Protein AF-A0A1V4AT89-F1 (afdb_monomer_lite)

Sequence (194 aa):
MPLKKEGFFQNESSNMTFSAGVVIAHIKTPLSEVLHWARKMEHEAKEMDDNKDAFAIAVLKHSGEIEKTVFKWRLDDRYITETVSQIVSEINKDRLSNTFIKRLNQEMLRLMGKGSQFAENQMIETEMKRLSIRSCIKAKDESKEDFEKRKERIAEELRLSEILMKSKSMNNFLSFLNIADFIARQVKGGANEN

Radius of gyration: 19.71 Å; chains: 1; bounding box: 52×63×50 Å

Foldseek 3Di:
DDDPPPDDDDDPPDPDAAEFFEEAEDPPDPVVVRVVRRVVQSVVQQVPDVVRQKGKYWYCDPVRDIQIAIAHLDDVPDGLVVLLVVLLVCCLVQQFPLCLLVVLVVVVVVVVVVDDDPPCLVVNLVVLLVSQLVRGDDDPPDDPVRNNVVSNVRSVVSCLSSCCVRRVDVSNSSSSSVVSSVSSVVVSVVVVVD

Organism: NCBI:txid1004156

pLDDT: mean 86.04, std 16.38, range [33.59, 98.5]

InterPro domains:
  IPR043128 Reverse transcriptase/Diguanylate cyclase domain [G3DSA:3.30.70.270] (3-71)
  IPR054767 Cas10/Cmr2, second palm domain [PF22335] (9-56)

Structure (mmCIF, N/CA/C/O backbone):
data_AF-A0A1V4AT89-F1
#
_entry.id   AF-A0A1V4AT89-F1
#
loop_
_atom_site.group_PDB
_atom_site.id
_atom_site.type_symbol
_atom_site.label_atom_id
_atom_site.label_alt_id
_atom_site.label_comp_id
_atom_site.label_asym_id
_atom_site.label_entity_id
_atom_site.label_seq_id
_atom_site.pdbx_PDB_ins_code
_atom_site.Cartn_x
_atom_site.Cartn_y
_atom_site.Cartn_z
_atom_site.occupancy
_atom_site.B_iso_or_equiv
_atom_site.auth_seq_id
_atom_site.auth_comp_id
_atom_site.auth_asym_id
_atom_site.auth_atom_id
_atom_site.pdbx_PDB_model_num
ATOM 1 N N . MET A 1 1 ? 29.263 -39.252 -12.411 1.00 35.00 1 MET A N 1
ATOM 2 C CA . MET A 1 1 ? 30.077 -38.047 -12.134 1.00 35.00 1 MET A CA 1
ATOM 3 C C . MET A 1 1 ? 29.288 -36.827 -12.580 1.00 35.00 1 MET A C 1
ATOM 5 O O . MET A 1 1 ? 28.978 -36.769 -13.764 1.00 35.00 1 MET A O 1
ATOM 9 N N . PRO A 1 2 ? 28.911 -35.891 -11.695 1.00 38.00 2 PRO A N 1
ATOM 10 C CA . PRO A 1 2 ? 28.285 -34.653 -12.130 1.00 38.00 2 PRO A CA 1
ATOM 11 C C . PRO A 1 2 ? 29.365 -33.624 -12.485 1.00 38.00 2 PRO A C 1
ATOM 13 O O . PRO A 1 2 ? 30.321 -33.415 -11.740 1.00 38.00 2 PRO A O 1
ATOM 16 N N . LEU A 1 3 ? 29.210 -33.003 -13.652 1.00 41.19 3 LEU A N 1
ATOM 17 C CA . LEU A 1 3 ? 30.040 -31.907 -14.141 1.00 41.19 3 LEU A CA 1
ATOM 18 C C . LEU A 1 3 ? 29.802 -30.661 -13.273 1.00 41.19 3 LEU A C 1
ATOM 20 O O . LEU A 1 3 ? 28.752 -30.027 -13.371 1.00 41.19 3 LEU A O 1
ATOM 24 N N . LYS A 1 4 ? 30.783 -30.288 -12.443 1.00 44.19 4 LYS A N 1
ATOM 25 C CA . LYS A 1 4 ? 30.868 -28.939 -11.867 1.00 44.19 4 LYS A CA 1
ATOM 26 C C . LYS A 1 4 ? 31.214 -27.965 -12.997 1.00 44.19 4 LYS A C 1
ATOM 28 O O . LYS A 1 4 ? 32.359 -27.907 -13.431 1.00 44.19 4 LYS A O 1
ATOM 33 N N . LYS A 1 5 ? 30.230 -27.210 -13.492 1.00 45.09 5 LYS A N 1
ATOM 34 C CA . LYS A 1 5 ? 30.501 -25.972 -14.239 1.00 45.09 5 LYS A CA 1
ATOM 35 C C . LYS A 1 5 ? 30.792 -24.872 -13.221 1.00 45.09 5 LYS A C 1
ATOM 37 O O . LYS A 1 5 ? 29.873 -24.299 -12.642 1.00 45.09 5 LYS A O 1
ATOM 42 N N . GLU A 1 6 ? 32.073 -24.628 -12.979 1.00 48.09 6 GLU A N 1
ATOM 43 C CA . GLU A 1 6 ? 32.553 -23.482 -12.208 1.00 48.09 6 GLU A CA 1
ATOM 44 C C . GLU A 1 6 ? 32.252 -22.192 -12.989 1.00 48.09 6 GLU A C 1
ATOM 46 O O . GLU A 1 6 ? 32.652 -22.061 -14.144 1.00 48.09 6 GLU A O 1
ATOM 51 N N . GLY A 1 7 ? 31.485 -21.272 -12.390 1.00 46.94 7 GLY A N 1
ATOM 52 C CA . GLY A 1 7 ? 31.240 -19.941 -12.963 1.00 46.94 7 GLY A CA 1
ATOM 53 C C . GLY A 1 7 ? 29.867 -19.300 -12.720 1.00 46.94 7 GLY A C 1
ATOM 54 O O . GLY A 1 7 ? 29.713 -18.130 -13.044 1.00 46.94 7 GLY A O 1
ATOM 55 N N . PHE A 1 8 ? 28.872 -20.006 -12.161 1.00 53.53 8 PHE A N 1
ATOM 56 C CA . PHE A 1 8 ? 27.495 -19.472 -12.044 1.00 53.53 8 PHE A CA 1
ATOM 57 C C . PHE A 1 8 ? 27.001 -19.150 -10.629 1.00 53.53 8 PHE A C 1
ATOM 59 O O . PHE A 1 8 ? 25.931 -18.563 -10.494 1.00 53.53 8 PHE A O 1
ATOM 66 N N . PHE A 1 9 ? 27.743 -19.498 -9.580 1.00 53.34 9 PHE A N 1
ATOM 67 C CA . PHE A 1 9 ? 27.311 -19.235 -8.208 1.00 53.34 9 PHE A CA 1
ATOM 68 C C . PHE A 1 9 ? 28.227 -18.197 -7.573 1.00 53.34 9 PHE A C 1
ATOM 70 O O . PHE A 1 9 ? 29.408 -18.445 -7.338 1.00 53.34 9 PHE A O 1
ATOM 77 N N . GLN A 1 10 ? 27.667 -17.008 -7.354 1.00 54.94 10 GLN A N 1
ATOM 78 C CA . GLN A 1 10 ? 28.261 -15.968 -6.525 1.00 54.94 10 GLN A CA 1
ATOM 79 C C . GLN A 1 10 ? 28.355 -16.510 -5.087 1.00 54.94 10 GLN A C 1
ATOM 81 O O . GLN A 1 10 ? 27.430 -17.185 -4.634 1.00 54.94 10 GLN A O 1
ATOM 86 N N . ASN A 1 11 ? 29.491 -16.282 -4.415 1.00 50.97 11 ASN A N 1
ATOM 87 C CA . ASN A 1 11 ? 29.769 -16.762 -3.054 1.00 50.97 11 ASN A CA 1
ATOM 88 C C . ASN A 1 11 ? 28.579 -16.537 -2.103 1.00 50.97 11 ASN A C 1
ATOM 90 O O . ASN A 1 11 ? 27.917 -15.504 -2.178 1.00 50.97 11 ASN A O 1
ATOM 94 N N . GLU A 1 12 ? 28.386 -17.449 -1.144 1.00 55.47 12 GLU A N 1
ATOM 95 C CA . GLU A 1 12 ? 27.340 -17.417 -0.097 1.00 55.47 12 GLU A CA 1
ATOM 96 C C . GLU A 1 12 ? 27.300 -16.115 0.741 1.00 55.47 12 GLU A C 1
ATOM 98 O O . GLU A 1 12 ? 26.384 -15.910 1.531 1.00 55.47 12 GLU A O 1
ATOM 103 N N . SER A 1 13 ? 28.273 -15.217 0.561 1.00 54.47 13 SER A N 1
ATOM 104 C CA . SER A 1 13 ? 28.392 -13.910 1.211 1.00 54.47 13 SER A CA 1
ATOM 105 C C . SER A 1 13 ? 27.814 -12.725 0.421 1.00 54.47 13 SER A C 1
ATOM 107 O O . SER A 1 13 ? 27.853 -11.600 0.921 1.00 54.47 13 SER A O 1
ATOM 109 N N . SER A 1 14 ? 27.282 -12.914 -0.794 1.00 59.38 14 SER A N 1
ATOM 110 C CA . SER A 1 14 ? 26.552 -11.843 -1.485 1.00 59.38 14 SER A CA 1
ATOM 111 C 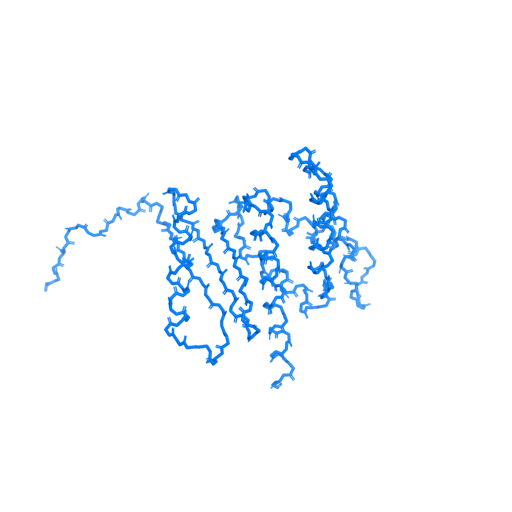C . SER A 1 14 ? 25.091 -11.832 -1.040 1.00 59.38 14 SER A C 1
ATOM 113 O O . SER A 1 14 ? 24.384 -12.813 -1.267 1.00 59.38 14 SER A O 1
ATOM 115 N N . ASN A 1 15 ? 24.622 -10.722 -0.460 1.00 69.19 15 ASN A N 1
ATOM 116 C CA . ASN A 1 15 ? 23.196 -10.485 -0.221 1.00 69.19 15 ASN A CA 1
ATOM 117 C C . ASN A 1 15 ? 22.453 -10.507 -1.567 1.00 69.19 15 ASN A C 1
ATOM 119 O O . ASN A 1 15 ? 22.384 -9.492 -2.258 1.00 69.19 15 ASN A O 1
ATOM 123 N N . MET A 1 16 ? 21.939 -11.675 -1.963 1.00 79.38 16 MET A N 1
ATOM 124 C CA . MET A 1 16 ? 21.145 -11.811 -3.178 1.00 79.38 16 MET A CA 1
ATOM 125 C C . MET A 1 16 ? 19.819 -11.083 -2.982 1.00 79.38 16 MET A C 1
ATOM 127 O O . MET A 1 16 ? 19.019 -11.440 -2.119 1.00 79.38 16 MET A O 1
ATOM 131 N N . THR A 1 17 ? 19.592 -10.068 -3.805 1.00 89.56 17 THR A N 1
ATOM 132 C CA . THR A 1 17 ? 18.317 -9.361 -3.908 1.00 89.56 17 THR A CA 1
ATOM 133 C C . THR A 1 17 ? 17.635 -9.719 -5.222 1.00 89.56 17 THR A C 1
ATOM 135 O O . THR A 1 17 ? 18.267 -10.208 -6.164 1.00 89.56 17 THR A O 1
ATOM 138 N N . PHE A 1 18 ? 16.329 -9.484 -5.310 1.00 92.50 18 PHE A N 1
ATOM 139 C CA . PHE A 1 18 ? 15.588 -9.679 -6.553 1.00 92.50 18 PHE A CA 1
ATOM 140 C C . PHE A 1 18 ? 14.600 -8.542 -6.774 1.00 92.50 18 PHE A C 1
ATOM 142 O O . PHE A 1 18 ? 14.125 -7.925 -5.825 1.00 92.50 18 PHE A O 1
ATOM 149 N N . SER A 1 19 ? 14.271 -8.289 -8.038 1.00 96.31 19 SER A N 1
ATOM 150 C CA . SER A 1 19 ? 13.156 -7.414 -8.394 1.00 96.31 19 SER A CA 1
ATOM 151 C C . SER A 1 19 ? 12.037 -8.215 -9.041 1.00 96.31 19 SER A C 1
ATOM 153 O O . SER A 1 19 ? 12.315 -9.185 -9.748 1.00 96.31 19 SER A O 1
ATOM 155 N N . ALA A 1 20 ? 10.785 -7.820 -8.810 1.00 97.19 20 ALA A N 1
ATOM 156 C CA . ALA A 1 20 ? 9.620 -8.543 -9.313 1.00 97.19 20 ALA A CA 1
ATOM 157 C C . ALA A 1 20 ? 8.554 -7.622 -9.913 1.00 97.19 20 ALA A C 1
ATOM 159 O O . ALA A 1 20 ? 8.290 -6.532 -9.412 1.00 97.19 20 ALA A O 1
ATOM 160 N N . GLY A 1 21 ? 7.904 -8.110 -10.968 1.00 98.12 21 GLY A N 1
ATOM 161 C CA . GLY A 1 21 ? 6.700 -7.520 -11.538 1.00 98.12 21 GLY A CA 1
ATOM 162 C C . GLY A 1 21 ? 5.486 -8.391 -11.248 1.00 98.12 21 GLY A C 1
ATOM 163 O O . GLY A 1 21 ? 5.506 -9.590 -11.522 1.00 98.12 21 GLY A O 1
ATOM 164 N N . VAL A 1 22 ? 4.426 -7.789 -10.717 1.00 98.06 22 VAL A N 1
ATOM 165 C CA . VAL A 1 22 ? 3.161 -8.456 -10.391 1.00 98.06 22 VAL A CA 1
ATOM 166 C C . VAL A 1 22 ? 2.032 -7.814 -11.189 1.00 98.06 22 VAL A C 1
ATOM 168 O O . VAL A 1 22 ? 1.958 -6.594 -11.314 1.00 98.06 22 VAL A O 1
ATOM 171 N N . VAL A 1 23 ? 1.127 -8.633 -11.720 1.00 98.25 23 VAL A N 1
ATOM 172 C CA . VAL A 1 23 ? -0.072 -8.151 -12.414 1.00 98.25 23 VAL A CA 1
ATOM 173 C C . VAL A 1 23 ? -1.295 -8.859 -11.867 1.00 98.25 23 VAL A C 1
ATOM 175 O O . VAL A 1 23 ? -1.342 -10.086 -11.820 1.00 98.25 23 VAL A O 1
ATOM 178 N N . ILE A 1 24 ? -2.299 -8.072 -11.497 1.00 97.25 24 ILE A N 1
ATOM 179 C CA . ILE A 1 24 ? -3.646 -8.541 -11.191 1.00 97.25 24 ILE A CA 1
ATOM 180 C C . ILE A 1 24 ? -4.529 -8.144 -12.369 1.00 97.25 24 ILE A C 1
ATOM 182 O O . ILE A 1 24 ? -4.639 -6.966 -12.700 1.00 97.25 24 ILE A O 1
ATOM 186 N N . ALA A 1 25 ? -5.150 -9.120 -13.021 1.00 96.19 25 ALA A N 1
ATOM 187 C CA . ALA A 1 25 ? -5.964 -8.890 -14.206 1.00 96.19 25 ALA A CA 1
ATOM 188 C C . ALA A 1 25 ? -7.274 -9.671 -14.135 1.00 96.19 25 ALA A C 1
ATOM 190 O O . ALA A 1 25 ? -7.391 -10.673 -13.430 1.00 96.19 25 ALA A O 1
ATOM 191 N N . HIS A 1 26 ? -8.260 -9.215 -14.901 1.00 92.69 26 HIS A N 1
ATOM 192 C CA . HIS A 1 26 ? -9.488 -9.967 -15.105 1.00 92.69 26 HIS A CA 1
ATOM 193 C C . HIS A 1 26 ? -9.208 -11.258 -15.895 1.00 92.69 26 HIS A C 1
ATOM 195 O O . HIS A 1 26 ? -8.390 -11.263 -16.811 1.00 92.69 26 HIS A O 1
ATOM 201 N N . ILE A 1 27 ? -9.943 -12.339 -15.614 1.00 93.31 27 ILE A N 1
ATOM 202 C CA . ILE A 1 27 ? -9.754 -13.650 -16.271 1.00 93.31 27 ILE A CA 1
ATOM 203 C C . ILE A 1 27 ? -9.911 -13.606 -17.803 1.00 93.31 27 ILE A C 1
AT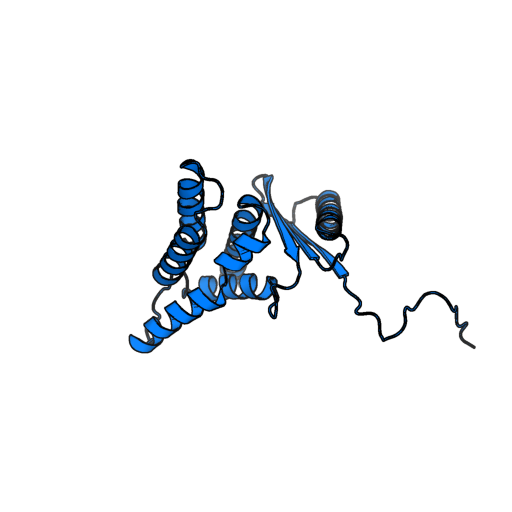OM 205 O O . ILE A 1 27 ? -9.348 -14.429 -18.516 1.00 93.31 27 ILE A O 1
ATOM 209 N N . LYS A 1 28 ? -10.668 -12.628 -18.320 1.00 93.62 28 LYS A N 1
ATOM 210 C CA . LYS A 1 28 ? -10.860 -12.398 -19.767 1.00 93.62 28 LYS A CA 1
ATOM 211 C C . LYS A 1 28 ? -9.775 -11.528 -20.411 1.00 93.62 28 LYS A C 1
ATOM 213 O O . LYS A 1 28 ? -9.819 -11.331 -21.621 1.00 93.62 28 LYS A O 1
ATOM 218 N N . THR A 1 29 ? -8.848 -10.967 -19.637 1.00 95.31 29 THR A N 1
ATOM 219 C CA . THR A 1 29 ? -7.733 -10.206 -20.204 1.00 95.31 29 THR A CA 1
ATOM 220 C C . THR A 1 29 ? -6.831 -11.171 -20.980 1.00 95.31 29 THR A C 1
ATOM 222 O O . THR A 1 29 ? -6.441 -12.197 -20.419 1.00 95.31 29 THR A O 1
ATOM 225 N N . PRO A 1 30 ? -6.487 -10.886 -22.252 1.00 96.25 30 PRO A N 1
ATOM 226 C CA . PRO A 1 30 ? -5.615 -11.759 -23.031 1.00 96.25 30 PRO A CA 1
ATOM 227 C C . PRO A 1 30 ? -4.306 -12.048 -22.292 1.00 96.25 30 PRO A C 1
ATOM 229 O O . PRO A 1 30 ? -3.635 -11.127 -21.829 1.00 96.25 30 PRO A O 1
ATOM 232 N N . LEU A 1 31 ? -3.908 -13.321 -22.203 1.00 97.50 31 LEU A N 1
ATOM 233 C CA . LEU A 1 31 ? -2.698 -13.721 -21.472 1.00 97.50 31 LEU A CA 1
ATOM 234 C C . LEU A 1 31 ? -1.438 -13.009 -21.990 1.00 97.50 31 LEU A C 1
ATOM 236 O O . LEU A 1 31 ? -0.555 -12.672 -21.206 1.00 97.50 31 LEU A O 1
ATOM 240 N N . SER A 1 32 ? -1.366 -12.739 -23.296 1.00 98.06 32 SER A N 1
ATOM 241 C CA . SER A 1 32 ? -0.277 -11.963 -23.899 1.00 98.06 32 SER A CA 1
ATOM 242 C C . SER A 1 32 ? -0.159 -10.560 -23.299 1.00 98.06 32 SER A C 1
ATOM 244 O O . SER A 1 32 ? 0.952 -10.110 -23.033 1.00 98.06 32 SER A O 1
ATOM 246 N N . GLU A 1 33 ? -1.290 -9.903 -23.036 1.00 97.38 33 GLU A N 1
ATOM 247 C CA . GLU A 1 33 ? -1.347 -8.585 -22.399 1.00 97.38 33 GLU A CA 1
ATOM 248 C C . GLU A 1 33 ? -0.906 -8.677 -20.934 1.00 97.38 33 GLU A C 1
ATOM 250 O O . GLU A 1 33 ? -0.079 -7.890 -20.478 1.00 97.38 33 GLU A O 1
ATOM 255 N N . VAL A 1 34 ? -1.377 -9.694 -20.203 1.00 97.81 34 VAL A N 1
ATOM 256 C CA . VAL A 1 34 ? -0.968 -9.932 -18.806 1.00 97.81 34 VAL A CA 1
ATOM 257 C C . VAL A 1 34 ? 0.545 -10.152 -18.703 1.00 97.81 34 VAL A C 1
ATOM 259 O O . VAL A 1 34 ? 1.201 -9.549 -17.855 1.00 97.81 34 VAL A O 1
ATOM 262 N N . LEU A 1 35 ? 1.124 -10.971 -19.587 1.00 98.38 35 LEU A N 1
ATOM 263 C CA . LEU A 1 35 ? 2.566 -11.230 -19.625 1.00 98.38 35 LEU A CA 1
ATOM 264 C C . LEU A 1 35 ? 3.370 -9.996 -20.048 1.00 98.38 35 LEU A C 1
ATOM 266 O O . LEU A 1 35 ? 4.458 -9.770 -19.513 1.00 98.38 35 LEU A O 1
ATOM 270 N N . HIS A 1 36 ? 2.848 -9.200 -20.986 1.00 98.38 36 HIS A N 1
ATOM 271 C CA . HIS A 1 36 ? 3.452 -7.927 -21.366 1.00 98.38 36 HIS A CA 1
ATOM 272 C C . HIS A 1 36 ? 3.554 -6.998 -20.152 1.00 98.38 36 HIS A C 1
ATOM 274 O O . HIS A 1 36 ? 4.647 -6.523 -19.834 1.00 98.38 36 HIS A O 1
ATOM 280 N N . TRP A 1 37 ? 2.455 -6.818 -19.416 1.00 98.38 37 TRP A N 1
ATOM 281 C CA . TRP A 1 37 ? 2.449 -6.014 -18.197 1.00 98.38 37 TRP A CA 1
ATOM 282 C C . TRP A 1 37 ? 3.341 -6.590 -17.100 1.00 98.38 37 TRP A C 1
ATOM 284 O O . TRP A 1 37 ? 4.040 -5.825 -16.447 1.00 98.38 37 TRP A O 1
ATOM 294 N N . ALA A 1 38 ? 3.391 -7.912 -16.920 1.00 98.38 38 ALA A N 1
ATOM 295 C CA . ALA A 1 38 ? 4.232 -8.525 -15.892 1.00 98.38 38 ALA A CA 1
ATOM 296 C C . ALA A 1 38 ? 5.718 -8.238 -16.136 1.00 98.38 38 ALA A C 1
ATOM 298 O O . ALA A 1 38 ? 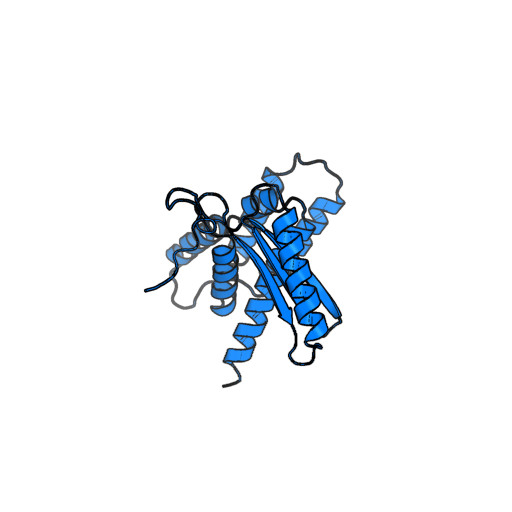6.430 -7.832 -15.218 1.00 98.38 38 ALA A O 1
ATOM 299 N N . ARG A 1 39 ? 6.168 -8.356 -17.391 1.00 98.50 39 ARG A N 1
ATOM 300 C CA . ARG A 1 39 ? 7.538 -8.003 -17.797 1.00 98.50 39 ARG A CA 1
ATOM 301 C C . ARG A 1 39 ? 7.801 -6.507 -17.680 1.00 98.50 39 ARG A C 1
ATOM 303 O O . ARG A 1 39 ? 8.853 -6.109 -17.198 1.00 98.50 39 ARG A O 1
ATOM 310 N N . LYS A 1 40 ? 6.837 -5.674 -18.080 1.00 98.38 40 LYS A N 1
ATOM 311 C CA . LYS A 1 40 ? 6.935 -4.220 -17.930 1.00 98.38 40 LYS A CA 1
ATOM 312 C C . LYS A 1 40 ? 7.088 -3.815 -16.463 1.00 98.38 40 LYS A C 1
ATOM 314 O O . LYS A 1 40 ? 7.931 -2.987 -16.154 1.00 98.38 40 LYS A O 1
ATOM 319 N N . MET A 1 41 ? 6.323 -4.424 -15.560 1.00 98.31 41 MET A N 1
ATOM 320 C CA . MET A 1 41 ? 6.431 -4.180 -14.120 1.00 98.31 41 MET A CA 1
ATOM 321 C C . MET A 1 41 ? 7.762 -4.657 -13.557 1.00 98.31 41 MET A C 1
ATOM 323 O O . MET A 1 41 ? 8.406 -3.932 -12.809 1.00 98.31 41 MET A O 1
ATOM 327 N N . GLU A 1 42 ? 8.235 -5.825 -13.970 1.00 98.19 42 GLU A N 1
ATOM 328 C CA . GLU A 1 42 ? 9.550 -6.310 -13.556 1.00 98.19 42 GLU A CA 1
ATOM 329 C C . GLU A 1 42 ? 10.682 -5.377 -14.019 1.00 98.19 42 GLU A C 1
ATOM 331 O O . GLU A 1 42 ? 11.609 -5.103 -13.253 1.00 98.19 42 GLU A O 1
ATOM 336 N N . HIS A 1 43 ? 10.566 -4.819 -15.224 1.00 97.50 43 HIS A N 1
ATOM 337 C CA . HIS A 1 43 ? 11.489 -3.815 -15.736 1.00 97.50 43 HIS A CA 1
ATOM 338 C C . HIS A 1 43 ? 11.421 -2.501 -14.943 1.00 97.50 43 HIS A C 1
ATOM 340 O O . HIS A 1 43 ? 12.449 -2.059 -14.440 1.00 97.50 43 HIS A O 1
ATOM 346 N N . GLU A 1 44 ? 10.227 -1.934 -14.730 1.00 96.69 44 GLU A N 1
ATOM 347 C CA . GLU A 1 44 ? 10.049 -0.707 -13.934 1.00 96.69 44 GLU A CA 1
ATOM 348 C C . GLU A 1 44 ? 10.573 -0.872 -12.492 1.00 96.69 44 GLU A C 1
ATOM 350 O O . GLU A 1 44 ? 11.168 0.049 -11.935 1.00 96.69 44 GLU A O 1
ATOM 355 N N . ALA A 1 45 ? 10.428 -2.061 -11.894 1.00 96.75 45 ALA A N 1
ATOM 356 C CA . ALA A 1 45 ? 11.013 -2.370 -10.591 1.00 96.75 45 ALA A CA 1
ATOM 357 C C . ALA A 1 45 ? 12.552 -2.355 -10.626 1.00 96.75 45 ALA A C 1
ATOM 359 O O . ALA A 1 45 ? 13.194 -1.845 -9.709 1.00 96.75 45 ALA A O 1
ATOM 360 N N . LYS A 1 46 ? 13.170 -2.900 -11.679 1.00 94.75 46 LYS A N 1
ATOM 361 C CA . LYS A 1 46 ? 14.634 -2.893 -11.849 1.00 94.75 46 LYS A CA 1
ATOM 362 C C . LYS A 1 46 ? 15.204 -1.505 -12.128 1.00 94.75 46 LYS A C 1
ATOM 364 O O . LYS A 1 46 ? 16.340 -1.259 -11.749 1.00 94.75 46 LYS A O 1
ATOM 369 N N . GLU A 1 47 ? 14.444 -0.632 -12.780 1.00 94.19 47 GLU A N 1
ATOM 370 C CA . GLU A 1 47 ? 14.867 0.734 -13.124 1.00 94.19 47 GLU A CA 1
ATOM 371 C C . GLU A 1 47 ? 14.692 1.736 -11.979 1.00 94.19 47 GLU A C 1
ATOM 373 O O . GLU A 1 47 ? 15.095 2.893 -12.088 1.00 94.19 47 GLU A O 1
ATOM 378 N N . MET A 1 48 ? 14.095 1.316 -10.863 1.00 88.75 48 MET A N 1
ATOM 379 C CA . MET A 1 48 ? 13.835 2.216 -9.748 1.00 88.75 48 MET A CA 1
ATOM 380 C C . MET A 1 48 ? 15.127 2.791 -9.136 1.00 88.75 48 MET A C 1
ATOM 382 O O . MET A 1 48 ? 15.104 3.946 -8.695 1.00 88.75 48 MET A O 1
ATOM 386 N N . ASP A 1 49 ? 16.212 2.006 -9.089 1.00 85.69 49 ASP A N 1
ATOM 387 C CA . ASP A 1 49 ? 17.600 2.436 -8.855 1.00 85.69 49 ASP A CA 1
ATOM 388 C C . ASP A 1 49 ? 18.611 1.306 -9.162 1.00 85.69 49 ASP A C 1
ATOM 390 O O . ASP A 1 49 ? 18.235 0.172 -9.465 1.00 85.69 49 ASP A O 1
ATOM 394 N N . ASP A 1 50 ? 19.904 1.612 -9.025 1.00 83.75 50 ASP A N 1
ATOM 395 C CA . ASP A 1 50 ? 21.019 0.709 -9.342 1.00 83.75 50 ASP A CA 1
ATOM 396 C C . ASP A 1 50 ? 21.077 -0.561 -8.474 1.00 83.75 50 ASP A C 1
ATOM 398 O O . ASP A 1 50 ? 21.605 -1.589 -8.906 1.00 83.75 50 ASP A O 1
ATOM 402 N N . ASN A 1 51 ? 20.519 -0.524 -7.258 1.00 83.94 51 ASN A N 1
ATOM 403 C CA . ASN A 1 51 ? 20.579 -1.637 -6.306 1.00 83.94 51 ASN A CA 1
ATOM 404 C C . ASN A 1 51 ? 19.530 -2.720 -6.588 1.00 83.94 51 ASN A C 1
ATOM 406 O O . ASN A 1 51 ? 19.572 -3.784 -5.964 1.00 83.94 51 ASN A O 1
ATOM 410 N N . LYS A 1 52 ? 18.584 -2.469 -7.505 1.00 85.00 52 LYS A N 1
ATOM 411 C CA . LYS A 1 52 ? 17.442 -3.359 -7.775 1.00 85.00 52 LYS A CA 1
ATOM 412 C C . LYS A 1 52 ? 16.643 -3.577 -6.481 1.00 85.00 52 LYS A C 1
ATOM 414 O O . LYS A 1 52 ? 16.305 -2.590 -5.845 1.00 85.00 52 LYS A O 1
ATOM 419 N N . ASP A 1 53 ? 16.296 -4.790 -6.063 1.00 93.69 53 ASP A N 1
ATOM 420 C CA . ASP A 1 53 ? 15.585 -5.037 -4.789 1.00 93.69 53 ASP A CA 1
ATOM 421 C C . ASP A 1 53 ? 14.237 -4.299 -4.642 1.00 93.69 53 ASP A C 1
ATOM 423 O O . ASP A 1 53 ? 13.968 -3.573 -3.678 1.00 93.69 53 ASP A O 1
ATOM 427 N N . ALA A 1 54 ? 13.378 -4.448 -5.644 1.00 95.81 54 ALA A N 1
ATOM 428 C CA . ALA A 1 54 ? 12.128 -3.706 -5.730 1.00 95.81 54 ALA A CA 1
ATOM 429 C C . ALA A 1 54 ? 10.998 -4.545 -6.313 1.00 95.81 54 ALA A C 1
ATOM 431 O O . ALA A 1 54 ? 11.221 -5.500 -7.053 1.00 95.81 54 ALA A O 1
ATOM 432 N N . PHE A 1 55 ? 9.766 -4.143 -6.054 1.00 97.31 55 PHE A N 1
ATOM 433 C CA . PHE A 1 55 ? 8.607 -4.706 -6.716 1.00 97.31 55 PHE A CA 1
ATOM 434 C C . PHE A 1 55 ? 7.808 -3.617 -7.416 1.00 97.31 55 PHE A C 1
ATOM 436 O O . PHE A 1 55 ? 7.756 -2.466 -6.980 1.00 97.31 55 PHE A O 1
ATOM 443 N N . ALA A 1 56 ? 7.150 -4.010 -8.494 1.00 97.75 56 ALA A N 1
ATOM 444 C CA . ALA A 1 56 ? 6.117 -3.222 -9.130 1.00 97.75 56 ALA A CA 1
ATOM 445 C C . ALA A 1 56 ? 4.864 -4.075 -9.271 1.00 97.75 56 ALA A C 1
ATOM 447 O O . ALA A 1 56 ? 4.941 -5.268 -9.572 1.00 97.75 56 ALA A O 1
ATOM 448 N N . ILE A 1 57 ? 3.708 -3.461 -9.059 1.00 98.12 57 ILE A N 1
ATOM 449 C CA . ILE A 1 57 ? 2.416 -4.122 -9.192 1.00 98.12 57 ILE A CA 1
ATOM 450 C C . ILE A 1 57 ? 1.482 -3.274 -10.044 1.00 98.12 57 ILE A C 1
ATOM 452 O O . ILE A 1 57 ? 1.372 -2.067 -9.831 1.00 98.12 57 ILE A O 1
ATOM 456 N N . ALA A 1 58 ? 0.799 -3.923 -10.986 1.00 98.31 58 ALA A N 1
ATOM 457 C CA . ALA A 1 58 ? -0.272 -3.332 -11.776 1.00 98.31 58 ALA A CA 1
ATOM 458 C C . ALA A 1 58 ? -1.594 -4.080 -11.580 1.00 98.31 58 ALA A C 1
ATOM 460 O O . ALA A 1 58 ? -1.627 -5.309 -11.520 1.00 98.31 58 ALA A O 1
ATOM 461 N N . VAL A 1 59 ? -2.695 -3.334 -11.540 1.00 97.94 59 VAL A N 1
ATOM 462 C CA . VAL A 1 59 ? -4.062 -3.854 -11.592 1.00 97.94 59 VAL A CA 1
ATOM 463 C C . VAL A 1 59 ? -4.695 -3.412 -12.907 1.00 97.94 59 VAL A C 1
ATOM 465 O O . VAL A 1 59 ? -4.907 -2.220 -13.127 1.00 97.94 59 VAL A O 1
ATOM 468 N N . LEU A 1 60 ? -5.023 -4.379 -13.765 1.00 96.38 60 LEU A N 1
ATOM 469 C CA . LEU A 1 60 ? -5.741 -4.176 -15.023 1.00 96.38 60 LEU A CA 1
ATOM 470 C C . LEU A 1 60 ? -7.246 -4.328 -14.759 1.00 96.38 60 LEU A C 1
ATOM 472 O O . LEU A 1 60 ? -7.772 -5.448 -14.731 1.00 96.38 60 LEU A O 1
ATOM 476 N N . LYS A 1 61 ? -7.944 -3.212 -14.515 1.00 90.81 61 LYS A N 1
ATOM 477 C CA . LYS A 1 61 ? -9.383 -3.227 -14.206 1.00 90.81 61 LYS A CA 1
ATOM 478 C C . LYS A 1 61 ? -10.195 -3.560 -15.462 1.00 90.81 61 LYS A C 1
ATOM 480 O O . LYS A 1 61 ? -9.812 -3.235 -16.582 1.00 90.81 61 LYS A O 1
ATOM 485 N N . HIS A 1 62 ? -11.380 -4.144 -15.273 1.00 86.62 62 HIS A N 1
ATOM 486 C CA . HIS A 1 62 ? -12.302 -4.444 -16.379 1.00 86.62 62 HIS A CA 1
ATOM 487 C C . HIS A 1 62 ? -12.742 -3.190 -17.161 1.00 86.62 62 HIS A C 1
ATOM 489 O O . HIS A 1 62 ? -13.048 -3.282 -18.343 1.00 86.62 62 HIS A O 1
ATOM 495 N N . SER A 1 63 ? -12.728 -2.017 -16.517 1.00 86.81 63 SER A N 1
ATOM 496 C CA . SER A 1 63 ? -13.017 -0.718 -17.141 1.00 86.81 63 SER A CA 1
ATOM 497 C C . SER A 1 63 ? -11.945 -0.243 -18.131 1.00 86.81 63 SER A C 1
ATOM 499 O O . SER A 1 63 ? -12.146 0.780 -18.777 1.00 86.81 63 SER A O 1
ATOM 501 N N . GLY A 1 64 ? -10.802 -0.932 -18.222 1.00 86.06 64 GLY A N 1
ATOM 502 C CA . GLY A 1 64 ? -9.630 -0.493 -18.985 1.00 86.06 64 GLY A CA 1
ATOM 503 C C . GLY A 1 64 ? -8.708 0.459 -18.215 1.00 86.06 64 GLY A C 1
ATOM 504 O O . GLY A 1 64 ? -7.633 0.796 -18.699 1.00 86.06 64 GLY A O 1
ATOM 505 N N . GLU A 1 65 ? -9.093 0.873 -17.007 1.00 91.94 65 GLU A N 1
ATOM 506 C CA . GLU A 1 65 ? -8.232 1.656 -16.122 1.00 91.94 65 GLU A CA 1
ATOM 507 C C . GLU A 1 65 ? -7.102 0.784 -15.554 1.00 91.94 65 GLU A C 1
ATOM 509 O O . GLU A 1 65 ? -7.319 -0.366 -15.154 1.00 91.94 65 GLU A O 1
ATOM 514 N N . ILE A 1 66 ? -5.898 1.354 -15.491 1.00 95.12 66 ILE A N 1
ATOM 515 C CA . ILE A 1 66 ? -4.699 0.684 -14.990 1.00 95.12 66 ILE A CA 1
ATOM 516 C C . ILE A 1 66 ? -4.165 1.457 -13.795 1.00 95.12 66 ILE A C 1
ATOM 518 O O . ILE A 1 66 ? -3.772 2.615 -13.918 1.00 95.12 66 ILE A O 1
ATOM 522 N N . GLU A 1 67 ? -4.112 0.789 -12.650 1.00 96.12 67 GLU A N 1
ATOM 523 C CA . GLU A 1 67 ? -3.429 1.292 -11.458 1.00 96.12 67 GLU A CA 1
ATOM 524 C C . GLU A 1 67 ? -2.080 0.604 -11.371 1.00 96.12 67 GLU A C 1
ATOM 526 O O . GLU A 1 67 ? -2.023 -0.623 -11.455 1.00 96.12 67 GLU A O 1
ATOM 531 N N . LYS A 1 68 ? -0.998 1.360 -11.191 1.00 97.50 68 LYS A N 1
ATOM 532 C CA . LYS A 1 68 ? 0.330 0.774 -11.000 1.00 97.50 68 LYS A CA 1
ATOM 533 C C . LYS A 1 68 ? 1.141 1.512 -9.954 1.00 97.50 68 LYS A C 1
ATOM 535 O O . LYS A 1 68 ? 1.023 2.730 -9.821 1.00 97.50 68 LYS A O 1
ATOM 540 N N . THR A 1 69 ? 1.983 0.774 -9.246 1.00 97.50 69 THR A N 1
ATOM 541 C CA . THR A 1 69 ? 2.910 1.333 -8.265 1.00 97.50 69 THR A CA 1
ATOM 542 C C . THR A 1 69 ? 4.227 0.562 -8.248 1.00 97.50 69 THR A C 1
ATOM 544 O O . THR A 1 69 ? 4.255 -0.621 -8.595 1.00 97.50 69 THR A O 1
ATOM 547 N N . VAL A 1 70 ? 5.306 1.233 -7.850 1.00 97.12 70 VAL A N 1
ATOM 548 C CA . VAL A 1 70 ? 6.669 0.693 -7.760 1.00 97.12 70 VAL A CA 1
ATOM 549 C C . VAL A 1 70 ? 7.284 1.094 -6.421 1.00 97.12 70 VAL A C 1
ATOM 551 O O . VAL A 1 70 ? 7.230 2.266 -6.044 1.00 97.12 70 VAL A O 1
ATOM 554 N N . PHE A 1 71 ? 7.891 0.141 -5.714 1.00 96.06 71 PHE A N 1
ATOM 555 C CA . PHE A 1 71 ? 8.589 0.390 -4.453 1.00 96.06 71 PHE A CA 1
ATOM 556 C C . PHE A 1 71 ? 9.769 -0.547 -4.229 1.00 96.06 71 PHE A C 1
ATOM 558 O O . PHE A 1 71 ? 9.830 -1.649 -4.769 1.00 96.06 71 PHE A O 1
ATOM 565 N N . LYS A 1 72 ? 10.660 -0.153 -3.314 1.00 95.25 72 LYS A N 1
ATOM 566 C CA . LYS A 1 72 ? 11.549 -1.106 -2.640 1.00 95.25 72 LYS A CA 1
ATOM 567 C C . LYS A 1 72 ? 10.727 -2.154 -1.907 1.00 95.25 72 LYS A C 1
ATOM 569 O O . LYS A 1 72 ? 9.635 -1.863 -1.423 1.00 95.25 72 LYS A O 1
ATOM 574 N N . TRP A 1 73 ? 11.286 -3.352 -1.753 1.00 94.38 73 TRP A N 1
ATOM 575 C CA . TRP A 1 73 ? 10.667 -4.362 -0.895 1.00 94.38 73 TRP A CA 1
ATOM 576 C C . TRP A 1 73 ? 10.470 -3.860 0.528 1.00 94.38 73 TRP A C 1
ATOM 578 O O . TRP A 1 73 ? 9.420 -4.106 1.122 1.00 94.38 73 TRP A O 1
ATOM 588 N N . ARG A 1 74 ? 11.475 -3.153 1.056 1.00 92.62 74 ARG A N 1
ATOM 589 C CA . ARG A 1 74 ? 11.519 -2.724 2.448 1.00 92.62 74 ARG A CA 1
ATOM 590 C C . ARG A 1 74 ? 11.495 -1.211 2.605 1.00 92.62 74 ARG A C 1
ATOM 592 O O . ARG A 1 74 ? 12.148 -0.477 1.863 1.00 92.62 74 ARG A O 1
ATOM 599 N N . LEU A 1 75 ? 10.764 -0.785 3.624 1.00 88.06 75 LEU A N 1
ATOM 600 C CA . LEU A 1 75 ? 10.888 0.500 4.283 1.00 88.06 75 LEU A CA 1
ATOM 601 C C . LEU A 1 75 ? 11.583 0.228 5.621 1.00 88.06 75 LEU A C 1
ATOM 603 O O . LEU A 1 75 ? 10.959 -0.287 6.546 1.00 88.06 75 LEU A O 1
ATOM 607 N N . ASP A 1 76 ? 12.881 0.517 5.680 1.00 86.94 76 ASP A N 1
ATOM 608 C CA . ASP A 1 76 ? 13.759 0.206 6.812 1.00 86.94 76 ASP A CA 1
ATOM 609 C C . ASP A 1 76 ? 13.692 -1.280 7.220 1.00 86.94 76 ASP A C 1
ATOM 611 O O . ASP A 1 76 ? 14.223 -2.150 6.527 1.00 86.94 76 ASP A O 1
ATOM 615 N N . ASP A 1 77 ? 13.022 -1.573 8.329 1.00 87.75 77 ASP A N 1
ATOM 616 C CA . ASP A 1 77 ? 12.873 -2.881 8.956 1.00 87.75 77 ASP A CA 1
ATOM 617 C C . ASP A 1 77 ? 11.631 -3.663 8.496 1.00 87.75 77 ASP A C 1
ATOM 619 O O . ASP A 1 77 ? 11.471 -4.827 8.866 1.00 87.75 77 ASP A O 1
ATOM 623 N N . ARG A 1 78 ? 10.765 -3.063 7.668 1.00 90.31 78 ARG A N 1
ATOM 624 C CA . ARG A 1 78 ? 9.458 -3.630 7.312 1.00 90.31 78 ARG A CA 1
ATOM 625 C C . ARG A 1 78 ? 9.267 -3.814 5.817 1.00 90.31 78 ARG A C 1
ATOM 627 O O . ARG A 1 78 ? 9.631 -2.947 5.027 1.00 90.31 78 ARG A O 1
ATOM 634 N N . TYR A 1 79 ? 8.603 -4.895 5.408 1.00 94.44 79 TYR A N 1
ATOM 635 C CA . TYR A 1 79 ? 8.164 -5.040 4.021 1.00 94.44 79 TYR A CA 1
ATOM 636 C C . TYR A 1 79 ? 6.953 -4.158 3.713 1.00 94.44 79 TYR A C 1
ATOM 638 O O . TYR A 1 79 ? 5.941 -4.203 4.409 1.00 94.44 79 TYR A O 1
ATOM 646 N N . ILE A 1 80 ? 6.993 -3.423 2.603 1.00 94.94 80 ILE A N 1
ATOM 647 C CA . ILE A 1 80 ? 5.873 -2.561 2.184 1.00 94.94 80 ILE A CA 1
ATOM 648 C C . ILE A 1 80 ? 4.612 -3.389 1.874 1.00 94.94 80 ILE A C 1
ATOM 650 O O . ILE A 1 80 ? 3.483 -2.941 2.087 1.00 94.94 80 ILE A O 1
ATOM 654 N N . THR A 1 81 ? 4.784 -4.636 1.434 1.00 94.62 81 THR A N 1
ATOM 655 C CA . THR A 1 81 ? 3.681 -5.579 1.207 1.00 94.62 81 THR A CA 1
ATOM 656 C C . THR A 1 81 ? 2.923 -5.936 2.488 1.00 94.62 81 THR A C 1
ATOM 658 O O . THR A 1 81 ? 1.735 -6.252 2.418 1.00 94.62 81 THR A O 1
ATOM 661 N N . GLU A 1 82 ? 3.554 -5.851 3.665 1.00 95.00 82 GLU A N 1
ATOM 662 C CA . GLU A 1 82 ? 2.857 -6.037 4.944 1.00 95.00 82 GLU A CA 1
ATOM 663 C C . GLU A 1 82 ? 1.869 -4.907 5.209 1.00 95.00 82 GLU A C 1
ATOM 665 O O . GLU A 1 82 ? 0.767 -5.175 5.682 1.00 95.00 82 GLU A O 1
ATOM 670 N N . THR A 1 83 ? 2.202 -3.667 4.835 1.00 94.62 83 THR A N 1
ATOM 671 C CA . THR A 1 83 ? 1.264 -2.543 4.942 1.00 94.62 83 THR A CA 1
ATOM 672 C C . THR A 1 83 ? 0.038 -2.768 4.057 1.00 94.62 83 THR A C 1
ATOM 674 O O . THR A 1 83 ? -1.085 -2.551 4.507 1.00 94.62 83 THR A O 1
ATOM 677 N N . VAL A 1 84 ? 0.215 -3.277 2.829 1.00 94.62 84 VAL A N 1
ATOM 678 C CA . VAL A 1 84 ? -0.916 -3.648 1.953 1.00 94.62 84 VAL A CA 1
ATOM 679 C C . VAL A 1 84 ? -1.783 -4.718 2.615 1.00 94.62 84 VAL A C 1
ATOM 681 O O . VAL A 1 84 ? -2.997 -4.552 2.711 1.00 94.62 84 VAL A O 1
ATOM 684 N N . SER A 1 85 ? -1.162 -5.793 3.109 1.00 94.62 85 SER A N 1
ATOM 685 C CA . SER A 1 85 ? -1.860 -6.884 3.799 1.00 94.62 85 SER A CA 1
ATOM 686 C C . SER A 1 85 ? -2.629 -6.389 5.029 1.00 94.62 85 SER A C 1
ATOM 688 O O . SER A 1 85 ? -3.786 -6.757 5.241 1.00 94.62 85 SER A O 1
ATOM 690 N N . GLN A 1 86 ? -2.024 -5.487 5.803 1.00 94.94 86 GLN A N 1
ATOM 691 C CA . GLN A 1 86 ? -2.636 -4.873 6.973 1.00 94.94 86 GLN A CA 1
ATOM 692 C C . GLN A 1 86 ? -3.858 -4.031 6.593 1.00 94.94 86 GLN A C 1
ATOM 694 O O . GLN A 1 86 ? -4.925 -4.228 7.172 1.00 94.94 86 GLN A O 1
ATOM 699 N N . ILE A 1 87 ? -3.742 -3.151 5.592 1.00 94.94 87 ILE A N 1
ATOM 700 C CA . ILE A 1 87 ? -4.868 -2.350 5.084 1.00 94.94 87 ILE A CA 1
ATOM 701 C C . ILE A 1 87 ? -6.015 -3.267 4.640 1.00 94.94 87 ILE A C 1
ATOM 703 O O . ILE A 1 87 ? -7.154 -3.083 5.069 1.00 94.94 87 ILE A O 1
ATOM 707 N N . VAL A 1 88 ? -5.710 -4.284 3.829 1.00 95.25 88 VAL A N 1
ATOM 708 C CA . VAL A 1 88 ? -6.690 -5.261 3.331 1.00 95.25 88 VAL A CA 1
ATOM 709 C C . VAL A 1 88 ? -7.385 -5.988 4.486 1.00 95.25 88 VAL A C 1
ATOM 711 O O . VAL A 1 88 ? -8.612 -6.077 4.513 1.00 95.25 88 VAL A O 1
ATOM 714 N N . SER A 1 89 ? -6.620 -6.471 5.469 1.00 94.19 89 SER A N 1
ATOM 715 C CA . SER A 1 89 ? -7.146 -7.153 6.657 1.00 94.19 89 SER A CA 1
ATOM 716 C C . SER A 1 89 ? -8.073 -6.252 7.474 1.00 94.19 89 SER A C 1
ATOM 718 O O . SER A 1 89 ? -9.162 -6.682 7.853 1.00 94.19 89 SER A O 1
ATOM 720 N N . GLU A 1 90 ? -7.665 -5.015 7.763 1.00 94.25 90 GLU A N 1
ATOM 721 C CA . GLU A 1 90 ? -8.455 -4.110 8.603 1.00 94.25 90 GLU A CA 1
ATOM 722 C C . GLU A 1 90 ? -9.740 -3.637 7.901 1.00 94.25 90 GLU A C 1
ATOM 724 O O . GLU A 1 90 ? -10.777 -3.523 8.557 1.00 94.25 90 GLU A O 1
ATOM 729 N N . ILE A 1 91 ? -9.720 -3.447 6.575 1.00 93.81 91 ILE A N 1
ATOM 730 C CA . ILE A 1 91 ? -10.937 -3.173 5.790 1.00 93.81 91 ILE A CA 1
ATOM 731 C C . ILE A 1 91 ? -11.874 -4.389 5.795 1.00 93.81 91 ILE A C 1
ATOM 733 O O . ILE A 1 91 ? -13.071 -4.253 6.048 1.00 93.81 91 ILE A O 1
ATOM 737 N N . ASN A 1 92 ? -11.350 -5.594 5.556 1.00 92.81 92 ASN A N 1
ATOM 738 C CA . ASN A 1 92 ? -12.177 -6.803 5.471 1.00 92.81 92 ASN A CA 1
ATOM 739 C C . ASN A 1 92 ? -12.792 -7.208 6.814 1.00 92.81 92 ASN A C 1
ATOM 741 O O . ASN A 1 92 ? -13.885 -7.764 6.833 1.00 92.81 92 ASN A O 1
ATOM 745 N N . LYS A 1 93 ? -12.128 -6.886 7.929 1.00 91.62 93 LYS A N 1
ATOM 746 C CA . LYS A 1 93 ? -12.643 -7.081 9.295 1.00 91.62 93 LYS A CA 1
ATOM 747 C C . LYS A 1 93 ? -13.588 -5.965 9.758 1.00 91.62 93 LYS A C 1
ATOM 749 O O . LYS A 1 93 ? -13.927 -5.933 10.938 1.00 91.62 93 LYS A O 1
ATOM 754 N N . ASP A 1 94 ? -13.952 -5.030 8.875 1.00 92.06 94 ASP A N 1
ATOM 755 C CA . ASP A 1 94 ? -14.758 -3.844 9.194 1.00 92.06 94 ASP A CA 1
ATOM 756 C C . ASP A 1 94 ? -14.185 -3.032 10.372 1.00 92.06 94 ASP A C 1
ATOM 758 O O . ASP A 1 94 ? -14.912 -2.414 11.145 1.00 92.06 94 ASP A O 1
ATOM 762 N N . ARG A 1 95 ? -12.852 -3.032 10.512 1.00 92.38 95 ARG A N 1
ATOM 763 C CA . ARG A 1 95 ? -12.094 -2.265 11.515 1.00 92.38 95 ARG A CA 1
ATOM 764 C C . ARG A 1 95 ? -11.574 -0.947 10.966 1.00 92.38 95 ARG A C 1
ATOM 766 O O . ARG A 1 95 ? -11.302 -0.038 11.753 1.00 92.38 95 ARG A O 1
ATOM 773 N N . LEU A 1 96 ? -11.477 -0.846 9.644 1.00 93.31 96 LEU A N 1
ATOM 774 C CA . LEU A 1 96 ? -11.169 0.350 8.875 1.00 93.31 96 LEU A CA 1
ATOM 775 C C . LEU A 1 96 ? -12.270 0.563 7.832 1.00 93.31 96 LEU A C 1
ATOM 777 O O . LEU A 1 96 ? -12.719 -0.384 7.189 1.00 93.31 96 LEU A O 1
ATOM 781 N N . SER A 1 97 ? -12.722 1.801 7.649 1.00 92.94 97 SER A N 1
ATOM 782 C CA . SER A 1 97 ? -13.775 2.106 6.679 1.00 92.94 97 SER A CA 1
ATOM 783 C C . SER A 1 97 ? -13.353 1.760 5.252 1.00 92.94 97 SER A C 1
ATOM 785 O O . SER A 1 97 ? -12.308 2.198 4.780 1.00 92.94 97 SER A O 1
ATOM 787 N N . ASN A 1 98 ? -14.251 1.118 4.504 1.00 89.50 98 ASN A N 1
ATOM 788 C CA . ASN A 1 98 ? -14.127 0.909 3.057 1.00 89.50 98 ASN A CA 1
ATOM 789 C C . ASN A 1 98 ? -14.073 2.212 2.228 1.00 89.50 98 ASN A C 1
ATOM 791 O O . ASN A 1 98 ? -13.826 2.172 1.029 1.00 89.50 98 ASN A O 1
ATOM 795 N N . THR A 1 99 ? -14.322 3.378 2.836 1.00 91.50 99 THR A N 1
ATOM 796 C CA . THR A 1 99 ? -14.174 4.690 2.179 1.00 91.50 99 THR A CA 1
ATOM 797 C C . THR A 1 99 ? -12.884 5.411 2.560 1.00 91.50 99 THR A C 1
ATOM 799 O O . THR A 1 99 ? -12.640 6.506 2.054 1.00 91.50 99 THR A O 1
ATOM 802 N N . PHE A 1 100 ? -12.066 4.822 3.441 1.00 91.69 100 PHE A N 1
ATOM 803 C CA . PHE A 1 100 ? -10.829 5.412 3.950 1.00 91.69 100 PHE A CA 1
ATOM 804 C C . PHE A 1 100 ? -9.916 5.894 2.822 1.00 91.69 100 PHE A C 1
ATOM 806 O O . PHE A 1 100 ? -9.613 7.083 2.751 1.00 91.69 100 PHE A O 1
ATOM 813 N N . ILE A 1 101 ? -9.556 4.993 1.908 1.00 93.44 101 ILE A N 1
ATOM 814 C CA . ILE A 1 101 ? -8.612 5.265 0.817 1.00 93.44 101 ILE A CA 1
ATOM 815 C C . ILE A 1 101 ? -9.161 6.339 -0.122 1.00 93.44 101 ILE A C 1
ATOM 817 O O . ILE A 1 101 ? -8.470 7.302 -0.442 1.00 93.44 101 ILE A O 1
ATOM 821 N N . LYS A 1 102 ? -10.450 6.259 -0.475 1.00 92.69 102 LYS A N 1
ATOM 822 C CA . LYS A 1 102 ? -11.109 7.288 -1.291 1.00 92.69 102 LYS A CA 1
ATOM 823 C C . LYS A 1 102 ? -11.042 8.672 -0.637 1.00 92.69 102 LYS A C 1
ATOM 825 O O . LYS A 1 102 ? -10.758 9.651 -1.323 1.00 92.69 102 LYS A O 1
ATOM 830 N N . ARG A 1 103 ? -11.315 8.767 0.670 1.00 92.75 103 ARG A N 1
ATOM 831 C CA . ARG A 1 103 ? -11.248 10.036 1.416 1.00 92.75 103 ARG A CA 1
ATOM 832 C C . ARG A 1 103 ? -9.817 10.554 1.499 1.00 92.75 103 ARG A C 1
ATOM 834 O O . ARG A 1 103 ? -9.599 11.733 1.254 1.00 92.75 103 ARG A O 1
ATOM 841 N N . LEU A 1 104 ? -8.860 9.673 1.782 1.00 91.62 104 LEU A N 1
ATOM 842 C CA . LEU A 1 104 ? -7.447 10.024 1.841 1.00 91.62 104 LEU A CA 1
ATOM 843 C C . LEU A 1 104 ? -6.965 10.603 0.507 1.00 91.62 104 LEU A C 1
ATOM 845 O O . LEU A 1 104 ? -6.418 11.701 0.488 1.00 91.62 104 LEU A O 1
ATOM 849 N N . ASN A 1 105 ? -7.272 9.948 -0.613 1.00 91.31 105 ASN A N 1
ATOM 850 C CA . ASN A 1 105 ? -6.917 10.450 -1.940 1.00 91.31 105 ASN A CA 1
ATOM 851 C C . ASN A 1 105 ? -7.517 11.833 -2.224 1.00 91.31 105 ASN A C 1
ATOM 853 O O . ASN A 1 105 ? -6.835 12.707 -2.753 1.00 91.31 105 ASN A O 1
ATOM 857 N N . GLN A 1 106 ? -8.789 12.047 -1.870 1.00 90.56 106 GLN A N 1
ATOM 858 C CA . GLN A 1 106 ? -9.459 13.333 -2.078 1.00 90.56 106 GLN A CA 1
ATOM 859 C C . GLN A 1 106 ? -8.793 14.468 -1.296 1.00 90.56 106 GLN A C 1
ATOM 861 O O . GLN A 1 106 ? -8.604 15.547 -1.855 1.00 90.56 106 GLN A O 1
ATOM 866 N N . GLU A 1 107 ? -8.427 14.240 -0.033 1.00 88.75 107 GLU A N 1
ATOM 867 C CA . GLU A 1 107 ? -7.743 15.264 0.762 1.00 88.75 107 GLU A CA 1
ATOM 868 C C . GLU A 1 107 ? -6.312 15.501 0.262 1.00 88.75 107 GLU A C 1
ATOM 870 O O . GLU A 1 107 ? -5.916 16.653 0.100 1.00 88.75 107 GLU A O 1
ATOM 875 N N . MET A 1 108 ? -5.563 14.449 -0.094 1.00 85.62 108 MET A N 1
ATOM 876 C CA . MET A 1 108 ? -4.204 14.604 -0.633 1.00 85.62 108 MET A CA 1
ATOM 877 C C . MET A 1 108 ? -4.185 15.407 -1.941 1.00 85.62 108 MET A C 1
ATOM 879 O O . MET A 1 108 ? -3.372 16.316 -2.097 1.00 85.62 108 MET A O 1
ATOM 883 N N . LEU A 1 109 ? -5.125 15.151 -2.858 1.00 83.12 109 LEU A N 1
ATOM 884 C CA . LEU A 1 109 ? -5.243 15.920 -4.103 1.00 83.12 109 LEU A CA 1
ATOM 885 C C . LEU A 1 109 ? -5.577 17.400 -3.853 1.00 83.12 109 LEU A C 1
ATOM 887 O O . LEU A 1 109 ? -5.084 18.276 -4.565 1.00 83.12 109 LEU A O 1
ATOM 891 N N . ARG A 1 110 ? -6.391 17.703 -2.833 1.00 83.50 110 ARG A N 1
ATOM 892 C CA . ARG A 1 110 ? -6.711 19.090 -2.453 1.00 83.50 110 ARG A CA 1
ATOM 893 C C . ARG A 1 110 ? -5.515 19.831 -1.875 1.00 83.50 110 ARG A C 1
ATOM 895 O O . ARG A 1 110 ? -5.394 21.028 -2.123 1.00 83.50 110 ARG A O 1
ATOM 902 N N . LEU A 1 111 ? -4.667 19.144 -1.110 1.00 77.31 111 LEU A N 1
ATOM 903 C CA . LEU A 1 111 ? -3.432 19.726 -0.586 1.00 77.31 111 LEU A CA 1
ATOM 904 C C . LEU A 1 111 ? -2.475 20.069 -1.737 1.00 77.31 111 LEU A C 1
ATOM 906 O O . LEU A 1 111 ? -1.985 21.189 -1.808 1.00 77.31 111 LEU A O 1
ATOM 910 N N . MET A 1 112 ? -2.343 19.184 -2.731 1.00 69.00 112 MET A N 1
ATOM 911 C CA . MET A 1 112 ? -1.503 19.439 -3.910 1.00 69.00 112 MET A CA 1
ATOM 912 C C . MET A 1 112 ? -1.974 20.606 -4.787 1.00 69.00 112 MET A C 1
ATOM 914 O O . MET A 1 112 ? -1.155 21.349 -5.326 1.00 69.00 112 MET A O 1
ATOM 918 N N . GLY A 1 113 ? -3.290 20.778 -4.953 1.00 62.34 113 GLY A N 1
ATOM 919 C CA . GLY A 1 113 ? -3.855 21.841 -5.793 1.00 62.34 113 GLY A CA 1
ATOM 920 C C . GLY A 1 113 ? -3.581 23.262 -5.286 1.00 62.34 113 GLY A C 1
ATOM 921 O O . GLY A 1 113 ? -3.808 24.220 -6.023 1.00 62.34 113 GLY A O 1
ATOM 922 N N . LYS A 1 114 ? -3.091 23.415 -4.048 1.00 57.75 114 LYS A N 1
ATOM 923 C CA . LYS A 1 114 ? -2.808 24.712 -3.416 1.00 57.75 114 LYS A CA 1
ATOM 924 C C . LYS A 1 114 ? -1.376 25.216 -3.610 1.00 57.75 114 LYS A C 1
ATOM 926 O O . LYS A 1 114 ? -1.044 26.255 -3.053 1.00 57.75 114 LYS A O 1
ATOM 931 N N . GLY A 1 115 ? -0.584 24.544 -4.451 1.00 51.16 115 GLY A N 1
ATOM 932 C CA . GLY A 1 115 ? 0.709 25.026 -4.928 1.00 51.16 115 GLY A CA 1
ATOM 933 C C . GLY A 1 115 ? 1.747 25.170 -3.820 1.00 51.16 115 GLY A C 1
ATOM 934 O O . GLY A 1 115 ? 1.917 26.251 -3.269 1.00 51.16 115 GLY A O 1
ATOM 935 N N . SER A 1 116 ? 2.511 24.117 -3.541 1.00 47.25 116 SER A N 1
ATOM 936 C CA . SER A 1 116 ? 3.697 24.262 -2.700 1.00 47.25 116 SER A CA 1
ATOM 937 C C . SER A 1 116 ? 4.747 23.186 -2.977 1.00 47.25 116 SER A C 1
ATOM 939 O O . SER A 1 116 ? 4.494 21.986 -3.078 1.00 47.25 116 SER A O 1
ATOM 941 N N . GLN A 1 117 ? 5.979 23.666 -3.123 1.00 49.69 117 GLN A N 1
ATOM 942 C CA . GLN A 1 117 ? 7.196 22.896 -2.923 1.00 49.69 117 GLN A CA 1
ATOM 943 C C . GLN A 1 117 ? 7.204 22.385 -1.479 1.00 49.69 117 GLN A C 1
ATOM 945 O O . GLN A 1 117 ? 7.200 23.223 -0.589 1.00 49.69 117 GLN A O 1
ATOM 950 N N . PHE A 1 118 ? 7.210 21.059 -1.281 1.00 47.47 118 PHE A N 1
ATOM 951 C CA . PHE A 1 118 ? 7.853 20.228 -0.231 1.00 47.47 118 PHE A CA 1
ATOM 952 C C . PHE A 1 118 ? 8.032 20.727 1.235 1.00 47.47 118 PHE A C 1
ATOM 954 O O . PHE A 1 118 ? 8.609 20.007 2.045 1.00 47.47 118 PHE A O 1
ATOM 961 N N . ALA A 1 119 ? 7.503 21.883 1.637 1.00 41.81 119 ALA A N 1
ATOM 962 C CA . ALA A 1 119 ? 7.521 22.438 2.993 1.00 41.81 119 ALA A CA 1
ATOM 963 C C . ALA A 1 119 ? 6.348 21.925 3.862 1.00 41.81 119 ALA A C 1
ATOM 965 O O . ALA A 1 119 ? 6.184 22.345 5.003 1.00 41.81 119 ALA A O 1
ATOM 966 N N . GLU A 1 120 ? 5.542 20.993 3.339 1.00 55.31 120 GLU A N 1
ATOM 967 C CA . GLU A 1 120 ? 4.275 20.518 3.920 1.00 55.31 120 GLU A CA 1
ATOM 968 C C . GLU A 1 120 ? 4.340 19.118 4.559 1.00 55.31 120 GLU A C 1
ATOM 970 O O . GLU A 1 120 ? 3.298 18.530 4.850 1.00 55.31 120 GLU A O 1
ATOM 975 N N . ASN A 1 121 ? 5.531 18.565 4.822 1.00 66.50 121 ASN A N 1
ATOM 976 C CA . ASN A 1 121 ? 5.648 17.201 5.365 1.00 66.50 121 ASN A CA 1
ATOM 977 C C . ASN A 1 121 ? 4.861 17.013 6.675 1.00 66.50 121 ASN A C 1
ATOM 979 O O . ASN A 1 121 ? 4.125 16.039 6.798 1.00 66.50 121 ASN A O 1
ATOM 983 N N . GLN A 1 122 ? 4.920 17.975 7.607 1.00 77.81 122 GLN A N 1
ATOM 984 C CA . GLN A 1 122 ? 4.182 17.875 8.876 1.00 77.81 122 GLN A CA 1
ATOM 985 C C . GLN A 1 122 ? 2.662 17.999 8.700 1.00 77.81 122 GLN A C 1
ATOM 987 O O . GLN A 1 122 ? 1.907 17.335 9.409 1.00 77.81 122 GLN A O 1
ATOM 992 N N . MET A 1 123 ? 2.190 18.834 7.767 1.00 81.94 123 MET A N 1
ATOM 993 C CA . MET A 1 123 ? 0.751 19.009 7.534 1.00 81.94 123 MET A CA 1
ATOM 994 C C . MET A 1 123 ? 0.151 17.751 6.906 1.00 81.94 123 MET A C 1
ATOM 996 O O . MET A 1 123 ? -0.894 17.278 7.354 1.00 81.94 123 MET A O 1
ATOM 1000 N N . ILE A 1 124 ? 0.839 17.186 5.912 1.00 83.44 124 ILE A N 1
ATOM 1001 C CA . ILE A 1 124 ? 0.442 15.937 5.262 1.00 83.44 124 ILE A CA 1
ATOM 1002 C C . ILE A 1 124 ? 0.471 14.785 6.267 1.00 83.44 124 ILE A C 1
ATOM 1004 O O . ILE A 1 124 ? -0.496 14.034 6.359 1.00 83.44 124 ILE A O 1
ATOM 1008 N N . GLU A 1 125 ? 1.535 14.668 7.060 1.00 87.31 125 GLU A N 1
ATOM 1009 C CA . GLU A 1 125 ? 1.655 13.645 8.099 1.00 87.31 125 GLU A CA 1
ATOM 1010 C C . GLU A 1 125 ? 0.539 13.750 9.148 1.00 87.31 125 GLU A C 1
ATOM 1012 O O . GLU A 1 125 ? -0.128 12.756 9.447 1.00 87.31 125 GLU A O 1
ATOM 1017 N N . THR A 1 126 ? 0.270 14.959 9.649 1.00 89.50 126 THR A N 1
ATOM 1018 C CA . THR A 1 126 ? -0.820 15.208 10.605 1.00 89.50 126 THR A CA 1
ATOM 1019 C C . THR A 1 126 ? -2.167 14.812 10.011 1.00 89.50 126 THR A C 1
ATOM 1021 O O . THR A 1 126 ? -2.978 14.162 10.675 1.00 89.50 126 THR A O 1
ATOM 1024 N N . GLU A 1 127 ? -2.411 15.166 8.749 1.00 88.81 127 GLU A N 1
ATOM 1025 C CA . GLU A 1 127 ? -3.658 14.846 8.063 1.00 88.81 127 GLU A CA 1
ATOM 1026 C C . GLU A 1 127 ? -3.802 13.340 7.808 1.00 88.81 127 GLU A C 1
ATOM 1028 O O . GLU A 1 127 ? -4.874 12.781 8.045 1.00 88.81 127 GLU A O 1
ATOM 1033 N N . MET A 1 128 ? -2.725 12.653 7.419 1.00 90.31 128 MET A N 1
ATOM 1034 C CA . MET A 1 128 ? -2.700 11.195 7.284 1.00 90.31 128 MET A CA 1
ATOM 1035 C C . MET A 1 128 ? -3.005 10.506 8.612 1.00 90.31 128 MET A C 1
ATOM 1037 O O . MET A 1 128 ? -3.903 9.663 8.662 1.00 90.31 128 MET A O 1
ATOM 1041 N N . LYS A 1 129 ? -2.321 10.892 9.698 1.00 92.75 129 LYS A N 1
ATOM 1042 C CA . LYS A 1 129 ? -2.572 10.335 11.035 1.00 92.75 129 LYS A CA 1
ATOM 1043 C C . LYS A 1 129 ? -4.030 10.555 11.443 1.00 92.75 129 LYS A C 1
ATOM 1045 O O . LYS A 1 129 ? -4.726 9.608 11.815 1.00 92.75 129 LYS A O 1
ATOM 1050 N N . ARG A 1 130 ? -4.532 11.785 11.294 1.00 93.19 130 ARG A N 1
ATOM 1051 C CA . ARG A 1 130 ? -5.918 12.156 11.616 1.00 93.19 130 ARG A CA 1
ATOM 1052 C C . ARG A 1 130 ? -6.940 11.333 10.828 1.00 93.19 130 ARG A C 1
ATOM 1054 O O . ARG A 1 130 ? -7.932 10.878 11.403 1.00 93.19 130 ARG A O 1
ATOM 1061 N N . LEU A 1 131 ? -6.729 11.143 9.526 1.00 92.94 131 LEU A N 1
ATOM 1062 C CA . LEU A 1 131 ? -7.634 10.376 8.668 1.00 92.94 131 LEU A CA 1
ATOM 1063 C C . LEU A 1 131 ? -7.605 8.880 8.990 1.00 92.94 131 LEU A C 1
ATOM 1065 O O . LEU A 1 131 ? -8.676 8.274 9.063 1.00 92.94 131 LEU A O 1
ATOM 1069 N N . SER A 1 132 ? -6.426 8.307 9.251 1.00 93.81 132 SER A N 1
ATOM 1070 C CA . SER A 1 132 ? -6.278 6.914 9.693 1.00 93.81 132 SER A CA 1
ATOM 1071 C C . SER A 1 132 ? -7.077 6.661 10.973 1.00 93.81 132 SER A C 1
ATOM 1073 O O . SER A 1 132 ? -7.949 5.789 10.991 1.00 93.81 132 SER A O 1
ATOM 1075 N N . ILE A 1 133 ? -6.896 7.505 11.996 1.00 94.75 133 ILE A N 1
ATOM 1076 C CA . ILE A 1 133 ? -7.641 7.433 13.264 1.00 94.75 133 ILE A CA 1
ATOM 1077 C C . ILE A 1 133 ? -9.151 7.548 13.022 1.00 94.75 133 ILE A C 1
ATOM 1079 O O . ILE A 1 133 ? -9.930 6.735 13.519 1.00 94.75 133 ILE A O 1
ATOM 1083 N N . ARG A 1 134 ? -9.587 8.539 12.234 1.00 93.62 134 ARG A N 1
ATOM 1084 C CA . ARG A 1 134 ? -11.015 8.796 11.974 1.00 93.62 134 ARG A CA 1
ATOM 1085 C C . ARG A 1 134 ? -11.694 7.676 11.186 1.00 93.62 134 ARG A C 1
ATOM 1087 O O . ARG A 1 134 ? -12.911 7.524 11.261 1.00 93.62 134 ARG A O 1
ATOM 1094 N N . SER A 1 135 ? -10.933 6.942 10.386 1.00 94.44 135 SER A N 1
ATOM 1095 C CA . SER A 1 135 ? -11.460 5.865 9.554 1.00 94.44 135 SER A CA 1
ATOM 1096 C C . SER A 1 135 ? -11.630 4.539 10.292 1.00 94.44 135 SER A C 1
ATOM 1098 O O . SER A 1 135 ? -12.282 3.640 9.760 1.00 94.44 135 SER A O 1
ATOM 1100 N N . CYS A 1 136 ? -11.087 4.419 11.506 1.00 95.69 136 CYS A N 1
ATOM 1101 C CA . CYS A 1 136 ? -11.249 3.236 12.334 1.00 95.69 136 CYS A CA 1
ATOM 1102 C C . CYS A 1 136 ? -12.698 3.087 12.815 1.00 95.69 136 CYS A C 1
ATOM 1104 O O . CYS A 1 136 ? -13.338 4.045 13.250 1.00 95.69 136 CYS A O 1
ATOM 1106 N N . ILE A 1 137 ? -13.198 1.857 12.778 1.00 95.12 137 ILE A N 1
ATOM 1107 C CA . ILE A 1 137 ? -14.555 1.490 13.186 1.00 95.12 137 ILE A CA 1
ATOM 1108 C C . ILE A 1 137 ? -14.456 0.667 14.464 1.00 95.12 137 ILE A C 1
ATOM 1110 O O . ILE A 1 137 ? -13.678 -0.285 14.526 1.00 95.12 137 ILE A O 1
ATOM 1114 N N . LYS A 1 138 ? -15.224 1.041 15.488 1.00 94.75 138 LYS A N 1
ATOM 1115 C CA . LYS A 1 138 ? -15.254 0.334 16.769 1.00 94.75 138 LYS A CA 1
ATOM 1116 C C . LYS A 1 138 ? -16.007 -0.990 16.626 1.00 94.75 138 LYS A C 1
ATOM 1118 O O . LYS A 1 138 ? -17.141 -0.992 16.150 1.00 94.75 138 LYS A O 1
ATOM 1123 N N . ALA A 1 139 ? -15.411 -2.094 17.075 1.00 91.25 139 ALA A N 1
ATOM 1124 C CA . ALA A 1 139 ? -16.118 -3.373 17.107 1.00 91.25 139 ALA A CA 1
ATOM 1125 C C . ALA A 1 139 ? -17.146 -3.413 18.255 1.00 91.25 139 ALA A C 1
ATOM 1127 O O . ALA A 1 139 ? -16.992 -2.727 19.267 1.00 91.25 139 ALA A O 1
ATOM 1128 N N . LYS A 1 140 ? -18.201 -4.225 18.104 1.00 89.62 140 LYS A N 1
ATOM 1129 C CA . LYS A 1 140 ? -19.327 -4.288 19.055 1.00 89.62 140 LYS A CA 1
ATOM 1130 C C . LYS A 1 140 ? -18.879 -4.603 20.488 1.00 89.62 140 LYS A C 1
ATOM 1132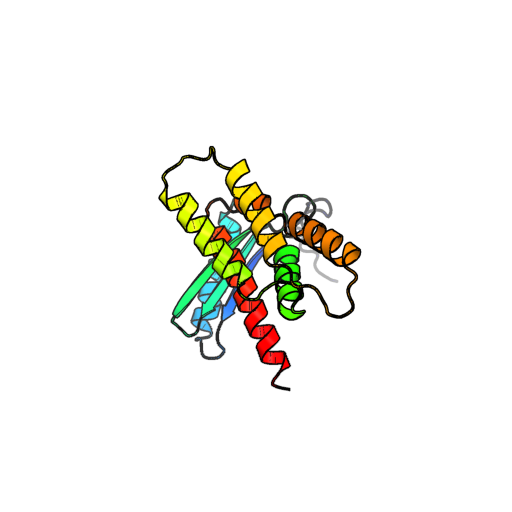 O O . LYS A 1 140 ? -19.334 -3.943 21.417 1.00 89.62 140 LYS A O 1
ATOM 1137 N N . ASP A 1 141 ? -17.951 -5.545 20.628 1.00 91.88 141 ASP A N 1
ATOM 1138 C CA . ASP A 1 141 ? -17.484 -6.064 21.920 1.00 91.88 141 ASP A CA 1
ATOM 1139 C C . ASP A 1 141 ? -16.161 -5.424 22.385 1.00 91.88 141 ASP A C 1
ATOM 1141 O O . ASP A 1 141 ? -15.548 -5.865 23.352 1.00 91.88 141 ASP A O 1
ATOM 1145 N N . GLU A 1 142 ? -15.697 -4.374 21.702 1.00 93.69 142 GLU A N 1
ATOM 1146 C CA . GLU A 1 142 ? -14.455 -3.677 22.041 1.00 93.69 142 GLU A CA 1
ATOM 1147 C C . GLU A 1 142 ? -14.701 -2.631 23.138 1.00 93.69 142 GLU A C 1
ATOM 1149 O O . GLU A 1 142 ? -15.660 -1.844 23.088 1.00 93.69 142 GLU A O 1
ATOM 1154 N N . SER A 1 143 ? -13.824 -2.577 24.141 1.00 96.12 143 SER A N 1
ATOM 1155 C CA . SER A 1 143 ? -13.889 -1.518 25.148 1.00 96.12 143 SER A CA 1
ATOM 1156 C C . SER A 1 143 ? -13.556 -0.156 24.517 1.00 96.12 143 SER A C 1
ATOM 1158 O O . SER A 1 143 ? -13.020 -0.060 23.412 1.00 96.12 143 SER A O 1
ATOM 1160 N N . LYS A 1 144 ? -13.918 0.949 25.182 1.00 95.25 144 LYS A N 1
ATOM 1161 C CA . LYS A 1 144 ? -13.520 2.280 24.687 1.00 95.25 144 LYS A CA 1
ATOM 1162 C C . LYS A 1 144 ? -11.999 2.451 24.728 1.00 95.25 144 LYS A C 1
ATOM 1164 O O . LYS A 1 144 ? -11.442 3.008 23.795 1.00 95.25 144 LYS A O 1
ATOM 1169 N N . GLU A 1 145 ? -11.350 1.956 25.776 1.00 96.06 145 GLU A N 1
ATOM 1170 C CA . GLU A 1 145 ? -9.901 2.070 25.947 1.00 96.06 145 GLU A CA 1
ATOM 1171 C C . GLU A 1 145 ? -9.138 1.272 24.882 1.00 96.06 145 GLU A C 1
ATOM 1173 O O . GLU A 1 145 ? -8.216 1.802 24.263 1.00 96.06 145 GLU A O 1
ATOM 1178 N N . ASP A 1 146 ? -9.567 0.038 24.603 1.00 95.75 146 ASP A N 1
ATOM 1179 C CA . ASP A 1 146 ? -8.951 -0.795 23.564 1.00 95.75 146 ASP A CA 1
ATOM 1180 C C . ASP A 1 146 ? -9.138 -0.188 22.175 1.00 95.75 146 ASP A C 1
ATOM 1182 O O . ASP A 1 146 ? -8.209 -0.191 21.366 1.00 95.75 146 ASP A O 1
ATOM 1186 N N . PHE A 1 147 ? -10.311 0.404 21.918 1.00 95.81 147 PHE A N 1
ATOM 1187 C CA . PHE A 1 147 ? -10.570 1.101 20.665 1.00 95.81 147 PHE A CA 1
ATOM 1188 C C . PHE A 1 147 ? -9.622 2.289 20.468 1.00 95.81 147 PHE A C 1
ATOM 1190 O O . PHE A 1 147 ? -9.015 2.410 19.406 1.00 95.81 147 PHE A O 1
ATOM 1197 N N . GLU A 1 148 ? -9.450 3.142 21.483 1.00 95.75 148 GLU A N 1
ATOM 1198 C CA . GLU A 1 148 ? -8.526 4.282 21.413 1.00 95.75 148 GLU A CA 1
ATOM 1199 C C . GLU A 1 148 ? -7.079 3.831 21.176 1.00 95.75 148 GLU A C 1
ATOM 1201 O O . GLU A 1 148 ? -6.433 4.322 20.248 1.00 95.75 148 GLU A O 1
ATOM 1206 N N . LYS A 1 149 ? -6.603 2.821 21.919 1.00 95.44 149 LYS A N 1
ATOM 1207 C CA . LYS A 1 149 ? -5.264 2.241 21.718 1.00 95.44 149 LYS A CA 1
ATOM 1208 C C . LYS A 1 149 ? -5.093 1.672 20.312 1.00 95.44 149 LYS A C 1
ATOM 1210 O O . LYS A 1 149 ? -4.054 1.866 19.683 1.00 95.44 149 LYS A O 1
ATOM 1215 N N . ARG A 1 150 ? -6.111 0.984 19.787 1.00 94.69 150 ARG A N 1
ATOM 1216 C CA . ARG A 1 150 ? -6.060 0.407 18.440 1.00 94.69 150 ARG A CA 1
ATOM 1217 C C . ARG A 1 150 ? -5.983 1.476 17.357 1.00 94.69 150 ARG A C 1
ATOM 1219 O O . ARG A 1 150 ? -5.261 1.260 16.388 1.00 94.69 150 ARG A O 1
ATOM 1226 N N . LYS A 1 151 ? -6.707 2.592 17.486 1.00 94.88 151 LYS A N 1
ATOM 1227 C CA . LYS A 1 151 ? -6.657 3.681 16.495 1.00 94.88 151 LYS A CA 1
ATOM 1228 C C . LYS A 1 151 ? -5.253 4.255 16.358 1.00 94.88 151 LYS A C 1
ATOM 1230 O O . LYS A 1 151 ? -4.774 4.386 15.235 1.00 94.88 151 LYS A O 1
ATOM 1235 N N . GLU A 1 152 ? -4.615 4.569 17.485 1.00 94.56 152 GLU A N 1
ATOM 1236 C CA . GLU A 1 152 ? -3.243 5.087 17.499 1.00 94.56 152 GLU A CA 1
ATOM 1237 C C . GLU A 1 152 ? -2.283 4.066 16.893 1.00 94.56 152 GLU A C 1
ATOM 1239 O O . GLU A 1 152 ? -1.569 4.380 15.943 1.00 94.56 152 GLU A O 1
ATOM 1244 N N . ARG A 1 153 ? -2.382 2.804 17.330 1.00 94.69 153 ARG A N 1
ATOM 1245 C CA . ARG A 1 153 ? -1.564 1.712 16.802 1.00 94.69 153 ARG A CA 1
ATOM 1246 C C . ARG A 1 153 ? -1.710 1.546 15.287 1.00 94.69 153 ARG A C 1
ATOM 1248 O O . ARG A 1 153 ? -0.709 1.423 14.599 1.00 94.69 153 ARG A O 1
ATOM 1255 N N . ILE A 1 154 ? -2.932 1.554 14.746 1.00 93.00 154 ILE A N 1
ATOM 1256 C CA . ILE A 1 154 ? -3.151 1.465 13.292 1.00 93.00 154 ILE A CA 1
ATOM 1257 C C . ILE A 1 154 ? -2.532 2.672 12.583 1.00 93.00 154 ILE A C 1
ATOM 1259 O O . ILE A 1 154 ? -1.871 2.504 11.563 1.00 93.00 154 ILE A O 1
ATOM 1263 N N . ALA A 1 155 ? -2.741 3.884 13.096 1.00 92.19 155 ALA A N 1
ATOM 1264 C CA . ALA A 1 155 ? -2.222 5.086 12.455 1.00 92.19 155 ALA A CA 1
ATOM 1265 C C . ALA A 1 155 ? -0.685 5.106 12.401 1.00 92.19 155 ALA A C 1
ATOM 1267 O O . ALA A 1 155 ? -0.128 5.558 11.402 1.00 92.19 155 ALA A O 1
ATOM 1268 N N . GLU A 1 156 ? -0.026 4.579 13.433 1.00 92.31 156 GLU A N 1
ATOM 1269 C CA . GLU A 1 156 ? 1.430 4.440 13.510 1.00 92.31 156 GLU A CA 1
ATOM 1270 C C . GLU A 1 156 ? 1.941 3.284 12.642 1.00 92.31 156 GLU A C 1
ATOM 1272 O O . GLU A 1 156 ? 2.817 3.477 11.802 1.00 92.31 156 GLU A O 1
ATOM 1277 N N . GLU A 1 157 ? 1.352 2.092 12.768 1.00 92.31 157 GLU A N 1
ATOM 1278 C CA . GLU A 1 157 ? 1.789 0.904 12.031 1.00 92.31 157 GLU A CA 1
ATOM 1279 C C . GLU A 1 157 ? 1.641 1.069 10.517 1.00 92.31 157 GLU A C 1
ATOM 1281 O O . GLU A 1 157 ? 2.454 0.536 9.770 1.00 92.31 157 GLU A O 1
ATOM 1286 N N . LEU A 1 158 ? 0.642 1.803 10.019 1.00 92.06 158 LEU A N 1
ATOM 1287 C CA . LEU A 1 158 ? 0.491 1.972 8.572 1.00 92.06 158 LEU A CA 1
ATOM 1288 C C . LEU A 1 158 ? 1.652 2.750 7.924 1.00 92.06 158 LEU A C 1
ATOM 1290 O O . LEU A 1 158 ? 1.836 2.614 6.713 1.00 92.06 158 LEU A O 1
ATOM 1294 N N . ARG A 1 159 ? 2.423 3.544 8.689 1.00 92.00 159 ARG A N 1
ATOM 1295 C CA . ARG A 1 159 ? 3.597 4.319 8.222 1.00 92.00 159 ARG A CA 1
ATOM 1296 C C . ARG A 1 159 ? 3.351 5.069 6.898 1.00 92.00 159 ARG A C 1
ATOM 1298 O O . ARG A 1 159 ? 4.220 5.148 6.032 1.00 92.00 159 ARG A O 1
ATOM 1305 N N . LEU A 1 160 ? 2.139 5.606 6.700 1.00 92.44 160 LEU A N 1
ATOM 1306 C CA . LEU A 1 160 ? 1.717 6.166 5.404 1.00 92.44 160 LEU A CA 1
ATOM 1307 C C . LEU A 1 160 ? 2.540 7.386 4.979 1.00 92.44 160 LEU A C 1
ATOM 1309 O O . LEU A 1 160 ? 2.824 7.536 3.792 1.00 92.44 160 LEU A O 1
ATOM 1313 N N . SER A 1 161 ? 2.942 8.228 5.933 1.00 89.56 161 SER A N 1
ATOM 1314 C CA . SER A 1 161 ? 3.807 9.387 5.684 1.00 89.56 161 SER A CA 1
ATOM 1315 C C . SER A 1 161 ? 5.160 8.953 5.127 1.00 89.56 161 SER A C 1
ATOM 1317 O O . SER A 1 161 ? 5.646 9.498 4.138 1.00 89.56 161 SER A O 1
ATOM 1319 N N . GLU A 1 162 ? 5.742 7.911 5.706 1.00 90.69 162 GLU A N 1
ATOM 1320 C CA . GLU A 1 162 ? 7.023 7.361 5.283 1.00 90.69 162 GLU A CA 1
ATOM 1321 C C . GLU A 1 162 ? 6.942 6.695 3.912 1.00 90.69 162 GLU A C 1
ATOM 1323 O O . GLU A 1 162 ? 7.800 6.926 3.056 1.00 90.69 162 GLU A O 1
ATOM 1328 N N . ILE A 1 163 ? 5.874 5.933 3.661 1.00 93.00 163 ILE A N 1
ATOM 1329 C CA . ILE A 1 163 ? 5.616 5.345 2.343 1.00 93.00 163 ILE A CA 1
ATOM 1330 C C . ILE A 1 163 ? 5.453 6.451 1.298 1.00 93.00 163 ILE A C 1
ATOM 1332 O O . ILE A 1 163 ? 6.037 6.348 0.218 1.00 93.00 163 ILE A O 1
ATOM 1336 N N . LEU A 1 164 ? 4.732 7.535 1.606 1.00 90.75 164 LEU A N 1
ATOM 1337 C CA . LEU A 1 164 ? 4.630 8.687 0.712 1.00 90.75 164 LEU A CA 1
ATOM 1338 C C . LEU A 1 164 ? 6.013 9.284 0.418 1.00 90.75 164 LEU A C 1
ATOM 1340 O O . LEU A 1 164 ? 6.343 9.478 -0.752 1.00 90.75 164 LEU A O 1
ATOM 1344 N N . MET A 1 165 ? 6.849 9.514 1.432 1.00 87.06 165 MET A N 1
ATOM 1345 C CA . MET A 1 165 ? 8.203 10.048 1.229 1.00 87.06 165 MET A CA 1
ATOM 1346 C C . MET A 1 165 ? 9.062 9.139 0.337 1.00 87.06 165 MET A C 1
ATOM 1348 O O . MET A 1 165 ? 9.813 9.630 -0.507 1.00 87.06 165 MET A O 1
ATOM 1352 N N . LYS A 1 166 ? 8.938 7.813 0.473 1.00 88.44 166 LYS A N 1
ATOM 1353 C CA . LYS A 1 166 ? 9.672 6.849 -0.366 1.00 88.44 166 LYS A CA 1
ATOM 1354 C C . LYS A 1 166 ? 9.057 6.622 -1.745 1.00 88.44 166 LYS A C 1
ATOM 1356 O O . LYS A 1 166 ? 9.755 6.150 -2.638 1.00 88.44 166 LYS A O 1
ATOM 1361 N N . SER A 1 167 ? 7.790 6.974 -1.948 1.00 87.19 167 SER A N 1
ATOM 1362 C CA . SER A 1 167 ? 7.071 6.740 -3.207 1.00 87.19 167 SER A CA 1
ATOM 1363 C C . SER A 1 167 ? 7.603 7.548 -4.397 1.00 87.19 167 SER A C 1
ATOM 1365 O O . SER A 1 167 ? 7.192 7.284 -5.527 1.00 87.19 167 SER A O 1
ATOM 1367 N N . LYS A 1 168 ? 8.484 8.535 -4.158 1.00 80.69 168 LYS A N 1
ATOM 1368 C CA . LYS A 1 168 ? 9.051 9.504 -5.123 1.00 80.69 168 LYS A CA 1
ATOM 1369 C C . LYS A 1 168 ? 8.024 10.408 -5.823 1.00 80.69 168 LYS A C 1
ATOM 1371 O O . LYS A 1 168 ? 8.393 11.462 -6.329 1.00 80.69 168 LYS A O 1
ATOM 1376 N N . SER A 1 169 ? 6.748 10.031 -5.855 1.00 87.62 169 SER A N 1
ATOM 1377 C CA . SER A 1 169 ? 5.658 10.818 -6.423 1.00 87.62 169 SER A CA 1
ATOM 1378 C C . SER A 1 169 ? 4.336 10.488 -5.738 1.00 87.62 169 SER A C 1
ATOM 1380 O O . SER A 1 169 ? 4.053 9.328 -5.435 1.00 87.62 169 SER A O 1
ATOM 1382 N N . MET A 1 170 ? 3.478 11.498 -5.578 1.00 86.81 170 MET A N 1
ATOM 1383 C CA . MET A 1 170 ? 2.147 11.296 -5.000 1.00 86.81 170 MET A CA 1
ATOM 1384 C C . MET A 1 170 ? 1.336 10.270 -5.796 1.00 86.81 170 MET A C 1
ATOM 1386 O O . MET A 1 170 ? 0.694 9.415 -5.203 1.00 86.81 170 MET A O 1
ATOM 1390 N N . ASN A 1 171 ? 1.395 10.299 -7.130 1.00 90.44 171 ASN A N 1
ATOM 1391 C CA . ASN A 1 171 ? 0.646 9.349 -7.956 1.00 90.44 171 ASN A CA 1
ATOM 1392 C C . ASN A 1 171 ? 1.023 7.898 -7.638 1.00 90.44 171 ASN A C 1
ATOM 1394 O O . ASN A 1 171 ? 0.139 7.063 -7.501 1.00 90.44 171 ASN A O 1
ATOM 1398 N N . ASN A 1 172 ? 2.313 7.605 -7.444 1.00 93.81 172 ASN A N 1
ATOM 1399 C CA . ASN A 1 172 ? 2.763 6.267 -7.064 1.00 93.81 172 ASN A CA 1
ATOM 1400 C C . ASN A 1 172 ? 2.192 5.828 -5.700 1.00 93.81 172 ASN A C 1
ATOM 1402 O O . ASN A 1 172 ? 1.771 4.679 -5.550 1.00 93.81 172 ASN A O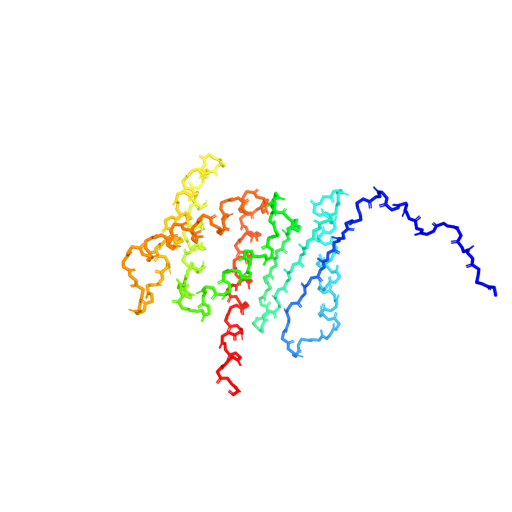 1
ATOM 1406 N N . PHE A 1 173 ? 2.121 6.750 -4.734 1.00 94.00 173 PHE A N 1
ATOM 1407 C CA . PHE A 1 173 ? 1.502 6.530 -3.424 1.00 94.00 173 PHE A CA 1
ATOM 1408 C C . PHE A 1 173 ? -0.027 6.369 -3.487 1.00 94.00 173 PHE A C 1
ATOM 1410 O O . PHE A 1 173 ? -0.585 5.482 -2.847 1.00 94.00 173 PHE A O 1
ATOM 1417 N N . LEU A 1 174 ? -0.732 7.184 -4.272 1.00 93.75 174 LEU A N 1
ATOM 1418 C CA . LEU A 1 174 ? -2.184 7.053 -4.419 1.00 93.75 174 LEU A CA 1
ATOM 1419 C C . LEU A 1 174 ? -2.546 5.743 -5.129 1.00 93.75 174 LEU A C 1
ATOM 1421 O O . LEU A 1 174 ? -3.451 5.042 -4.677 1.00 93.75 174 LEU A O 1
ATOM 1425 N N . SER A 1 175 ? -1.795 5.357 -6.166 1.00 95.69 175 SER A N 1
ATOM 1426 C CA . SER A 1 175 ? -1.950 4.054 -6.821 1.00 95.69 175 SER A CA 1
ATOM 1427 C C . SER A 1 175 ? -1.725 2.895 -5.850 1.00 95.69 175 SER A C 1
ATOM 1429 O O . SER A 1 175 ? -2.467 1.920 -5.874 1.00 95.69 175 SER A O 1
ATOM 1431 N N . PHE A 1 176 ? -0.737 2.994 -4.956 1.00 96.44 176 PHE A N 1
ATOM 1432 C CA . PHE A 1 176 ? -0.500 1.994 -3.909 1.00 96.44 176 PHE A CA 1
ATOM 1433 C C . PHE A 1 176 ? -1.726 1.770 -3.027 1.00 96.44 176 PHE A C 1
ATOM 1435 O O . PHE A 1 176 ? -2.158 0.631 -2.831 1.00 96.44 176 PHE A O 1
ATOM 1442 N N . LEU A 1 177 ? -2.323 2.861 -2.548 1.00 96.12 177 LEU A N 1
ATOM 1443 C CA . LEU A 1 177 ? -3.542 2.797 -1.755 1.00 96.12 177 LEU A CA 1
ATOM 1444 C C . LEU A 1 177 ? -4.709 2.239 -2.580 1.00 96.12 177 LEU A C 1
ATOM 1446 O O . LEU A 1 177 ? -5.421 1.357 -2.110 1.00 96.12 177 LEU A O 1
ATOM 1450 N N . ASN A 1 178 ? -4.883 2.684 -3.826 1.00 95.94 178 ASN A N 1
ATOM 1451 C CA . ASN A 1 178 ? -5.939 2.185 -4.713 1.00 95.94 178 ASN A CA 1
ATOM 1452 C C . ASN A 1 178 ? -5.825 0.681 -4.979 1.00 95.94 178 ASN A C 1
ATOM 1454 O O . ASN A 1 178 ? -6.841 -0.012 -5.059 1.00 95.94 178 ASN A O 1
ATOM 1458 N N . ILE A 1 179 ? -4.603 0.163 -5.098 1.00 96.69 179 ILE A N 1
ATOM 1459 C CA . ILE A 1 179 ? -4.348 -1.267 -5.270 1.00 96.69 179 ILE A CA 1
ATOM 1460 C C . ILE A 1 179 ? -4.718 -2.032 -3.994 1.00 96.69 179 ILE A C 1
ATOM 1462 O O . ILE A 1 179 ? -5.390 -3.059 -4.087 1.00 96.69 179 ILE A O 1
ATOM 1466 N N . ALA A 1 180 ? -4.375 -1.518 -2.808 1.00 96.12 180 ALA A N 1
ATOM 1467 C CA . ALA A 1 180 ? -4.806 -2.117 -1.543 1.00 96.12 180 ALA A CA 1
ATOM 1468 C C . ALA A 1 180 ? -6.343 -2.140 -1.409 1.00 96.12 180 ALA A C 1
ATOM 1470 O O . ALA A 1 180 ? -6.917 -3.172 -1.057 1.00 96.12 180 ALA A O 1
ATOM 1471 N N . ASP A 1 181 ? -7.019 -1.041 -1.760 1.00 94.94 181 ASP A N 1
ATOM 1472 C CA . ASP A 1 181 ? -8.486 -0.959 -1.788 1.00 94.94 181 ASP A CA 1
ATOM 1473 C C . ASP A 1 181 ? -9.103 -1.972 -2.762 1.00 94.94 181 ASP A C 1
ATOM 1475 O O . ASP A 1 181 ? -10.075 -2.660 -2.440 1.00 94.94 181 ASP A O 1
ATOM 1479 N N . PHE A 1 182 ? -8.531 -2.084 -3.964 1.00 94.69 182 PHE A N 1
ATOM 1480 C CA . PHE A 1 182 ? -8.985 -3.035 -4.970 1.00 94.69 182 PHE A CA 1
ATOM 1481 C C . PHE A 1 182 ? -8.898 -4.472 -4.449 1.00 94.69 182 PHE A C 1
ATOM 1483 O O . PHE A 1 182 ? -9.886 -5.205 -4.522 1.00 94.69 182 PHE A O 1
ATOM 1490 N N . ILE A 1 183 ? -7.751 -4.859 -3.882 1.00 94.94 183 ILE A N 1
ATOM 1491 C CA . ILE A 1 183 ? -7.542 -6.198 -3.319 1.00 94.94 183 ILE A CA 1
ATOM 1492 C C . ILE A 1 183 ? -8.546 -6.463 -2.193 1.00 94.94 183 ILE A C 1
ATOM 1494 O O . ILE A 1 183 ? -9.191 -7.511 -2.193 1.00 94.94 183 ILE A O 1
ATOM 1498 N N . ALA A 1 184 ? -8.740 -5.509 -1.276 1.00 94.38 184 ALA A N 1
ATOM 1499 C CA . ALA A 1 184 ? -9.706 -5.646 -0.187 1.00 94.38 184 ALA A CA 1
ATOM 1500 C C . ALA A 1 184 ? -11.118 -5.937 -0.715 1.00 94.38 184 ALA A C 1
ATOM 1502 O O . ALA A 1 184 ? -11.764 -6.892 -0.282 1.00 94.38 184 ALA A O 1
ATOM 1503 N N . ARG A 1 185 ? -11.567 -5.184 -1.727 1.00 91.12 185 ARG A N 1
ATOM 1504 C CA . ARG A 1 185 ? -12.884 -5.382 -2.349 1.00 91.12 185 ARG A CA 1
ATOM 1505 C C . ARG A 1 185 ? -13.032 -6.740 -3.033 1.00 91.12 185 ARG A C 1
ATOM 1507 O O 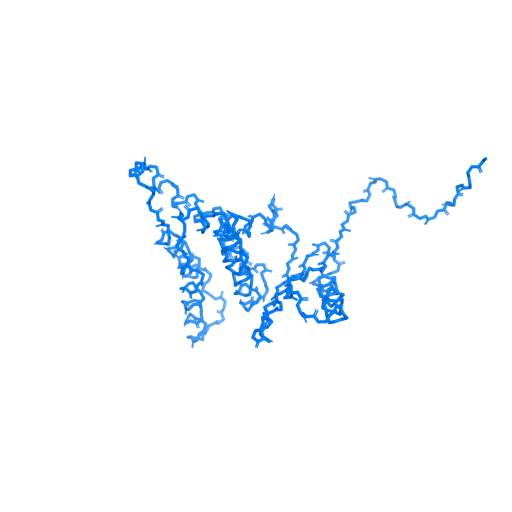. ARG A 1 185 ? -14.083 -7.358 -2.881 1.00 91.12 185 ARG A O 1
ATOM 1514 N N . GLN A 1 186 ? -12.014 -7.213 -3.755 1.00 90.69 186 GLN A N 1
ATOM 1515 C CA . GLN A 1 186 ? -12.075 -8.521 -4.424 1.00 90.69 186 GLN A CA 1
ATOM 1516 C C . GLN A 1 186 ? -12.081 -9.682 -3.418 1.00 90.69 186 GLN A C 1
ATOM 1518 O O . GLN A 1 186 ? -12.842 -10.632 -3.582 1.00 90.69 186 GLN A O 1
ATOM 1523 N N . VAL A 1 187 ? -11.293 -9.585 -2.342 1.00 87.06 187 VAL A N 1
ATOM 1524 C CA . VAL A 1 187 ? -11.248 -10.620 -1.296 1.00 87.06 187 VAL A CA 1
ATOM 1525 C C . VAL A 1 187 ? -12.548 -10.655 -0.486 1.00 87.06 187 VAL A C 1
ATOM 1527 O O . VAL A 1 187 ? -13.064 -11.737 -0.219 1.00 87.06 187 VAL A O 1
ATOM 1530 N N . LYS A 1 188 ? -13.119 -9.495 -0.125 1.00 78.88 188 LYS A N 1
ATOM 1531 C CA . LYS A 1 188 ? -14.403 -9.434 0.596 1.00 78.88 188 LYS A CA 1
ATOM 1532 C C . LYS A 1 188 ? -15.569 -9.941 -0.255 1.00 78.88 188 LYS A C 1
ATOM 1534 O O . LYS A 1 188 ? -16.435 -10.634 0.265 1.00 78.88 188 LYS A O 1
ATOM 1539 N N . GLY A 1 189 ? -15.582 -9.611 -1.550 1.00 61.06 189 GLY A N 1
ATOM 1540 C CA . GLY A 1 189 ? -16.591 -10.096 -2.497 1.00 61.06 189 GLY A CA 1
ATOM 1541 C C . GLY A 1 189 ? -16.556 -11.616 -2.667 1.00 61.06 189 GLY A C 1
ATOM 1542 O O . GLY A 1 189 ? -17.597 -12.255 -2.571 1.00 61.06 189 GLY A O 1
ATOM 1543 N N . GLY A 1 190 ? -15.361 -12.204 -2.804 1.00 54.09 190 GLY A N 1
ATOM 1544 C CA . GLY A 1 190 ? -15.196 -13.656 -2.954 1.00 54.09 190 GLY A CA 1
ATOM 1545 C C . GLY A 1 190 ? -15.538 -14.485 -1.708 1.00 54.09 190 GLY A C 1
ATOM 1546 O O . GLY A 1 190 ? -15.773 -15.684 -1.823 1.00 54.09 190 GLY A O 1
ATOM 1547 N N . ALA A 1 191 ? -15.598 -13.873 -0.520 1.00 49.25 191 ALA A N 1
ATOM 1548 C CA . ALA A 1 191 ? -16.004 -14.549 0.717 1.00 49.25 191 ALA A CA 1
ATOM 1549 C C . ALA A 1 191 ? -17.531 -14.709 0.862 1.00 49.25 191 ALA A C 1
ATOM 1551 O O . ALA A 1 191 ? -17.973 -15.499 1.686 1.00 49.25 191 ALA A O 1
ATOM 1552 N N . ASN A 1 192 ? -18.325 -13.978 0.071 1.00 41.31 192 ASN A N 1
ATOM 1553 C CA . ASN A 1 192 ? -19.792 -14.042 0.092 1.00 41.31 192 ASN A CA 1
ATOM 1554 C C . ASN A 1 192 ? -20.381 -14.915 -1.035 1.00 41.31 192 ASN A C 1
ATOM 1556 O O . ASN A 1 192 ? -21.601 -15.007 -1.144 1.00 41.31 192 ASN A O 1
ATOM 1560 N N . GLU A 1 193 ? -19.539 -15.525 -1.877 1.00 35.34 193 GLU A N 1
ATOM 1561 C CA . GLU A 1 193 ? -19.956 -16.344 -3.030 1.00 35.34 193 GLU A CA 1
ATOM 1562 C C . GLU A 1 193 ? -19.616 -17.844 -2.887 1.00 35.34 193 GLU A C 1
ATOM 1564 O O . GLU A 1 193 ? -19.708 -18.576 -3.870 1.00 35.34 193 GLU A O 1
ATOM 1569 N N . ASN A 1 194 ? -19.274 -18.322 -1.680 1.00 33.59 194 ASN A N 1
ATOM 1570 C CA . ASN A 1 194 ? -19.091 -19.753 -1.379 1.00 33.59 194 ASN A CA 1
ATOM 1571 C C . ASN A 1 194 ? -19.989 -20.221 -0.232 1.00 33.59 194 ASN A C 1
ATOM 1573 O O . ASN A 1 194 ? -19.915 -19.599 0.851 1.00 33.59 194 ASN A O 1
#

Secondary structure (DSSP, 8-state):
-----TTS---TTS-----EEEEEE-TTS-HHHHHHHHHHHHHHHHTT-TT--EEEEEEE-TTS-EEEEEEESEETTEEHHHHHHHHHHHHHTTSB-TTHHHHHHHHHHHHHTT---S--HHHHHHHHHHHHHHHB---TT--HHHHHHHHHHHHHHT-HHHHHHHTSSHHHHHHHHHHHHHHHHHHHHHTT--